Protein AF-A0A5Z2YSP0-F1 (afdb_monomer_lite)

Foldseek 3Di:
DVVVVVVVVVVVVVVVVVVVVVVVVVVVVVVVVVVVVVVVVVVVVVVVQVVVVVVCVVVVHDDDPPDDCPVVVVVVVVVVVVVVVVVVVVVVVVVVVVVVVVVVVVVVVVVVVQVVVQVVLVVVVHGDDDPVCNVVVVVVVVVVVVVVVVVVVVVVVVVVVCVVCVVVVVPDPPDPDDDDPPPPPPVCPVVVVVVVVVVVVVVVVVVVVVVVVVVVVVVVVVVVVVVCVVDPAPDPVSVVVPPDDPVVVVVVVVVVVVVVVVVVVVVVVVVVVVVVVVD

Sequence (279 aa):
TRRDALEKEVKTLAEEGAALRGQLDALTQQLQRDESEAQSLLQEEQALTEEWQTLCATLGVQLQPQEDLAGWLTAAEEHEQQLDQLSQRHALQTQIAAHTEQVARFTAQIAQRQASLTADLAQYTLSLPAPEDEASWLNERADEAKIWQQRQTEFADLQMQIDRLAPLLETLPQTDTADSDDDVPLDNWRQAHDECVSLQSQLQTLQEQTTQEQQRAAEAIAHFDAALKNSPFDSQATFLAALLDEETVTRLEKQQQTLESQLQQAKALSAQSAQALAD

pLDDT: mean 88.61, std 11.58, range [42.66, 98.75]

Structure (mmCIF, N/CA/C/O backbone):
data_AF-A0A5Z2YSP0-F1
#
_entry.id   AF-A0A5Z2YSP0-F1
#
loop_
_atom_site.group_PDB
_atom_site.id
_atom_site.type_symbol
_atom_site.label_atom_id
_atom_site.label_alt_id
_atom_site.label_comp_id
_atom_site.label_asym_id
_atom_site.label_entity_id
_atom_site.label_seq_id
_atom_site.pdbx_PDB_ins_code
_atom_site.Cartn_x
_atom_site.Cartn_y
_atom_site.Cartn_z
_atom_site.occupancy
_atom_site.B_iso_or_equiv
_atom_site.auth_seq_id
_atom_site.auth_comp_id
_atom_site.auth_asym_id
_atom_site.auth_atom_id
_atom_site.pdbx_PDB_model_num
ATOM 1 N N . THR A 1 1 ? 41.264 6.116 -119.961 1.00 63.66 1 THR A N 1
ATOM 2 C CA . THR A 1 1 ? 42.729 5.866 -119.891 1.00 63.66 1 THR A CA 1
ATOM 3 C C . THR A 1 1 ? 43.071 5.380 -118.484 1.00 63.66 1 THR A C 1
ATOM 5 O O . THR A 1 1 ? 42.242 5.530 -117.599 1.00 63.66 1 THR A O 1
ATOM 8 N N . ARG A 1 2 ? 44.248 4.778 -118.230 1.00 76.56 2 ARG A N 1
ATOM 9 C CA . ARG A 1 2 ? 44.672 4.303 -116.881 1.00 76.56 2 ARG A CA 1
ATOM 10 C C . ARG A 1 2 ? 44.530 5.371 -115.779 1.00 76.56 2 ARG A C 1
ATOM 12 O O . ARG A 1 2 ? 44.334 5.047 -114.616 1.00 76.56 2 ARG A O 1
ATOM 19 N N . ARG A 1 3 ? 44.587 6.640 -116.179 1.00 79.88 3 ARG A N 1
ATOM 20 C CA . ARG A 1 3 ? 44.386 7.822 -115.346 1.00 79.88 3 ARG A CA 1
ATOM 21 C C . ARG A 1 3 ? 42.977 7.926 -114.746 1.00 79.88 3 ARG A C 1
ATOM 23 O O . ARG A 1 3 ? 42.870 8.191 -113.560 1.00 79.88 3 ARG A O 1
ATOM 30 N N . ASP A 1 4 ? 41.923 7.657 -115.516 1.00 81.62 4 ASP A N 1
ATOM 31 C CA . ASP A 1 4 ? 40.536 7.817 -115.041 1.00 81.62 4 ASP A CA 1
ATOM 32 C C . ASP A 1 4 ? 40.166 6.784 -113.958 1.00 81.62 4 ASP A C 1
ATOM 34 O O . ASP A 1 4 ? 39.338 7.050 -113.092 1.00 81.62 4 ASP A O 1
ATOM 38 N N . ALA A 1 5 ? 40.779 5.594 -114.002 1.00 81.75 5 ALA A N 1
ATOM 39 C CA . ALA A 1 5 ? 40.612 4.558 -112.980 1.00 81.75 5 ALA A CA 1
ATOM 40 C C . ALA A 1 5 ? 41.319 4.945 -111.671 1.00 81.75 5 ALA A C 1
ATOM 42 O O . ALA A 1 5 ? 40.708 4.890 -110.609 1.00 81.75 5 ALA A O 1
ATOM 43 N N . LEU A 1 6 ? 42.558 5.442 -111.767 1.00 84.38 6 LEU A N 1
ATOM 44 C CA . LEU A 1 6 ? 43.304 5.965 -110.619 1.00 84.38 6 LEU A CA 1
ATOM 45 C C . LEU A 1 6 ? 42.607 7.179 -109.987 1.00 84.38 6 LEU A C 1
ATOM 47 O O . LEU A 1 6 ? 42.562 7.292 -108.771 1.00 84.38 6 LEU A O 1
ATOM 51 N N . GLU A 1 7 ? 42.015 8.074 -110.784 1.00 84.88 7 GLU A N 1
ATOM 52 C CA . GLU A 1 7 ? 41.246 9.210 -110.256 1.00 84.88 7 GLU A CA 1
ATOM 53 C C . GLU A 1 7 ? 39.994 8.767 -109.478 1.00 84.88 7 GLU A C 1
ATOM 55 O O . GLU A 1 7 ? 39.609 9.435 -108.519 1.00 84.88 7 GLU A O 1
ATOM 60 N N . LYS A 1 8 ? 39.363 7.643 -109.848 1.00 84.06 8 LYS A N 1
ATOM 61 C CA . LYS A 1 8 ? 38.258 7.060 -109.070 1.00 84.06 8 LYS A CA 1
ATOM 62 C C . LYS A 1 8 ? 38.748 6.435 -107.768 1.00 84.06 8 LYS A C 1
ATOM 64 O O . LYS A 1 8 ? 38.153 6.711 -106.738 1.00 84.06 8 LYS A O 1
ATOM 69 N N . GLU A 1 9 ? 39.838 5.673 -107.804 1.00 86.75 9 GLU A N 1
ATOM 70 C CA . GLU A 1 9 ? 40.448 5.075 -106.605 1.00 86.75 9 GLU A CA 1
ATOM 71 C C . GLU A 1 9 ? 40.920 6.142 -105.605 1.00 86.75 9 GLU A C 1
ATOM 73 O O . GLU A 1 9 ? 40.720 6.009 -104.402 1.00 86.75 9 GLU A O 1
ATOM 78 N N . VAL A 1 10 ? 41.489 7.251 -106.087 1.00 91.12 10 VAL A N 1
ATOM 79 C CA . VAL A 1 10 ? 41.868 8.387 -105.230 1.00 91.12 10 VAL A CA 1
ATOM 80 C C . VAL A 1 10 ? 40.640 9.017 -104.570 1.00 91.12 10 VAL A C 1
ATOM 82 O O . VAL A 1 10 ? 40.705 9.393 -103.402 1.00 91.12 10 VAL A O 1
ATOM 85 N N . LYS A 1 11 ? 39.514 9.122 -105.287 1.00 88.94 11 LYS A N 1
ATOM 86 C CA . LYS A 1 11 ? 38.261 9.644 -104.721 1.00 88.94 11 LYS A CA 1
ATOM 87 C C . LYS A 1 11 ? 37.658 8.696 -103.686 1.00 88.94 11 LYS A C 1
ATOM 89 O O . LYS A 1 11 ? 37.302 9.165 -102.613 1.00 88.94 11 LYS A O 1
ATOM 94 N N . THR A 1 12 ? 37.607 7.391 -103.956 1.00 89.81 12 THR A N 1
ATOM 95 C CA . THR A 1 12 ? 37.089 6.407 -102.989 1.00 89.81 12 THR A CA 1
ATOM 96 C C . THR A 1 12 ? 37.962 6.341 -101.739 1.00 89.81 12 THR A C 1
ATOM 98 O O . THR A 1 12 ? 37.436 6.367 -100.635 1.00 89.81 12 THR A O 1
ATOM 101 N N . LEU A 1 13 ? 39.293 6.371 -101.883 1.00 90.62 13 LEU A N 1
ATOM 102 C CA . LEU A 1 13 ? 40.213 6.437 -100.741 1.00 90.62 13 LEU A CA 1
ATOM 103 C C . LEU A 1 13 ? 40.065 7.739 -99.942 1.00 90.62 13 LEU A C 1
ATOM 105 O O . LEU A 1 13 ? 40.213 7.733 -98.722 1.00 90.62 13 LEU A O 1
ATOM 109 N N . ALA A 1 14 ? 39.774 8.861 -100.604 1.00 92.25 14 ALA A N 1
ATOM 110 C CA . ALA A 1 14 ? 39.502 10.121 -99.918 1.00 92.25 14 ALA A CA 1
ATOM 111 C C . ALA A 1 14 ? 38.183 10.073 -99.127 1.00 92.25 14 ALA A C 1
ATOM 113 O O . ALA A 1 14 ? 38.131 10.577 -98.006 1.00 92.25 14 ALA A O 1
ATOM 114 N N . GLU A 1 15 ? 37.140 9.449 -99.679 1.00 91.38 15 GLU A N 1
ATOM 115 C CA . GLU A 1 15 ? 35.849 9.238 -99.010 1.00 91.38 15 GLU A CA 1
ATOM 116 C C . GLU A 1 15 ? 35.975 8.275 -97.820 1.00 91.38 15 GLU A C 1
ATOM 118 O O . GLU A 1 15 ? 35.507 8.588 -96.726 1.00 91.38 15 GLU A O 1
ATOM 123 N N . GLU A 1 16 ? 36.677 7.152 -97.987 1.00 92.25 16 GLU A N 1
ATOM 124 C CA . GLU A 1 16 ? 36.985 6.200 -96.911 1.00 92.25 16 GLU A CA 1
ATOM 125 C C . GLU A 1 16 ? 37.850 6.844 -95.820 1.00 92.25 16 GLU A C 1
ATOM 127 O O . GLU A 1 16 ? 37.575 6.684 -94.631 1.00 92.25 16 GLU A O 1
ATOM 132 N N . GLY A 1 17 ? 38.855 7.639 -96.202 1.00 92.56 17 GLY A N 1
ATOM 133 C CA . GLY A 1 17 ? 39.685 8.396 -95.267 1.00 92.56 17 GLY A CA 1
ATOM 134 C C . GLY A 1 17 ? 38.891 9.444 -94.480 1.00 92.56 17 GLY A C 1
ATOM 135 O O . GLY A 1 17 ? 39.102 9.598 -93.277 1.00 92.56 17 GLY A O 1
ATOM 136 N N . ALA A 1 18 ? 37.946 10.134 -95.125 1.00 93.25 18 ALA A N 1
ATOM 137 C CA . ALA A 1 18 ? 37.041 11.068 -94.457 1.00 93.25 18 ALA A CA 1
ATOM 138 C C . ALA A 1 18 ? 36.067 10.348 -93.507 1.00 93.25 18 ALA A C 1
ATOM 140 O O . ALA A 1 18 ? 35.845 10.823 -92.394 1.00 93.25 18 ALA A O 1
ATOM 141 N N . ALA A 1 19 ? 35.535 9.188 -93.905 1.00 93.94 19 ALA A N 1
ATOM 142 C CA . ALA A 1 19 ? 34.662 8.367 -93.068 1.00 93.94 19 ALA A CA 1
ATOM 143 C C . ALA A 1 19 ? 35.396 7.812 -91.835 1.00 93.94 19 ALA A C 1
ATOM 145 O O . ALA A 1 19 ? 34.890 7.932 -90.720 1.00 93.94 19 ALA A O 1
ATOM 146 N N . LEU A 1 20 ? 36.610 7.275 -92.010 1.00 94.75 20 LEU A N 1
ATOM 147 C CA . LEU A 1 20 ? 37.456 6.803 -90.908 1.00 94.75 20 LEU A CA 1
ATOM 148 C C . LEU A 1 20 ? 37.836 7.941 -89.959 1.00 94.75 20 LEU A C 1
ATOM 150 O O . LEU A 1 20 ? 37.815 7.758 -88.745 1.00 94.75 20 LEU A O 1
ATOM 154 N N . ARG A 1 21 ? 38.134 9.132 -90.490 1.00 95.56 21 ARG A N 1
ATOM 155 C CA . ARG A 1 21 ? 38.394 10.314 -89.664 1.00 95.56 21 ARG A CA 1
ATOM 156 C C . ARG A 1 21 ? 37.164 10.720 -88.853 1.00 95.56 21 ARG A C 1
ATOM 158 O O . ARG A 1 21 ? 37.296 10.941 -87.659 1.00 95.56 21 ARG A O 1
ATOM 165 N N . GLY A 1 22 ? 35.978 10.727 -89.463 1.00 95.25 22 GLY A N 1
ATOM 166 C CA . GLY A 1 22 ? 34.724 10.989 -88.752 1.00 95.25 22 GLY A CA 1
ATOM 167 C C . GLY A 1 22 ? 34.425 9.959 -87.655 1.00 95.25 22 GLY A C 1
ATOM 168 O O . GLY A 1 22 ? 33.960 10.330 -86.581 1.00 95.25 22 GLY A O 1
ATOM 169 N N . GLN A 1 23 ? 34.740 8.679 -87.884 1.00 96.00 23 GLN A N 1
ATOM 170 C CA . GLN A 1 23 ? 34.628 7.632 -86.861 1.00 96.00 23 GLN A CA 1
ATOM 171 C C . GLN A 1 23 ? 35.634 7.824 -85.719 1.00 96.00 23 GLN A C 1
ATOM 173 O O . GLN A 1 23 ? 35.260 7.687 -84.558 1.00 96.00 23 GLN A O 1
ATOM 178 N N . LEU A 1 24 ? 36.889 8.169 -86.030 1.00 96.12 24 LEU A N 1
ATOM 179 C CA . LEU A 1 24 ? 37.904 8.487 -85.021 1.00 96.12 24 LEU A CA 1
ATOM 180 C C . LEU A 1 24 ? 37.516 9.717 -84.197 1.00 96.12 24 LEU A C 1
ATOM 182 O O . LEU A 1 24 ? 37.658 9.691 -82.978 1.00 96.12 24 LEU A O 1
ATOM 186 N N . ASP A 1 25 ? 36.986 10.762 -84.831 1.00 96.75 25 ASP A N 1
ATOM 187 C CA . ASP A 1 25 ? 36.517 11.965 -84.142 1.00 96.75 25 ASP A CA 1
ATOM 188 C C . ASP A 1 25 ? 35.321 11.643 -83.223 1.00 96.75 25 ASP A C 1
ATOM 190 O O . ASP A 1 25 ? 35.298 12.078 -82.071 1.00 96.75 25 ASP A O 1
ATOM 194 N N . ALA A 1 26 ? 34.368 10.817 -83.677 1.00 96.44 26 ALA A N 1
ATOM 195 C CA . ALA A 1 26 ? 33.231 10.374 -82.864 1.00 96.44 26 ALA A CA 1
ATOM 196 C C . ALA A 1 26 ? 33.662 9.506 -81.667 1.00 96.44 26 ALA A C 1
ATOM 198 O O . ALA A 1 26 ? 33.207 9.738 -80.548 1.00 96.44 26 ALA A O 1
ATOM 199 N N . LEU A 1 27 ? 34.575 8.549 -81.878 1.00 96.44 27 LEU A N 1
ATOM 200 C CA . LEU A 1 27 ? 35.135 7.724 -80.802 1.00 96.44 27 LEU A CA 1
ATOM 201 C C . LEU A 1 27 ? 35.935 8.562 -79.802 1.00 96.44 27 LEU A C 1
ATOM 203 O O . LEU A 1 27 ? 35.870 8.310 -78.604 1.00 96.44 27 LEU A O 1
ATOM 207 N N . THR A 1 28 ? 36.659 9.578 -80.274 1.00 96.12 28 THR A N 1
ATOM 208 C CA . THR A 1 28 ? 37.424 10.485 -79.408 1.00 96.12 28 THR A CA 1
ATOM 209 C C . THR A 1 28 ? 36.490 11.330 -78.543 1.00 96.12 28 THR A C 1
ATOM 211 O O . THR A 1 28 ? 36.736 11.479 -77.350 1.00 96.12 28 THR A O 1
ATOM 214 N N . GLN A 1 29 ? 35.393 11.844 -79.109 1.00 96.75 29 GLN A N 1
ATOM 215 C CA . GLN A 1 29 ? 34.368 12.559 -78.339 1.00 96.75 29 GLN A CA 1
ATOM 216 C C . GLN A 1 29 ? 33.675 11.652 -77.322 1.00 96.75 29 GLN A C 1
ATOM 218 O O . GLN A 1 29 ? 33.430 12.082 -76.198 1.00 96.75 29 GLN A O 1
ATOM 223 N N . GLN A 1 30 ? 33.375 10.406 -77.700 1.00 96.75 30 GLN A N 1
ATOM 224 C CA . GLN A 1 30 ? 32.799 9.434 -76.777 1.00 96.75 30 GLN A CA 1
ATOM 225 C C . GLN A 1 30 ? 33.761 9.140 -75.623 1.00 96.75 30 GLN A C 1
ATOM 227 O O . GLN A 1 30 ? 33.358 9.221 -74.472 1.00 96.75 30 GLN A O 1
ATOM 232 N N . LEU A 1 31 ? 35.040 8.896 -75.914 1.00 96.94 31 LEU A N 1
ATOM 233 C CA . LEU A 1 31 ? 36.047 8.626 -74.890 1.00 96.94 31 LEU A CA 1
ATOM 234 C C . LEU A 1 31 ? 36.211 9.813 -73.930 1.00 96.94 31 LEU A C 1
ATOM 236 O O . LEU A 1 31 ? 36.231 9.617 -72.722 1.00 96.94 31 LEU A O 1
ATOM 240 N N . GLN A 1 32 ? 36.247 11.046 -74.445 1.00 96.75 32 GLN A N 1
ATOM 241 C CA . GLN A 1 32 ? 36.293 12.252 -73.607 1.00 96.75 32 GLN A CA 1
ATOM 242 C C . GLN A 1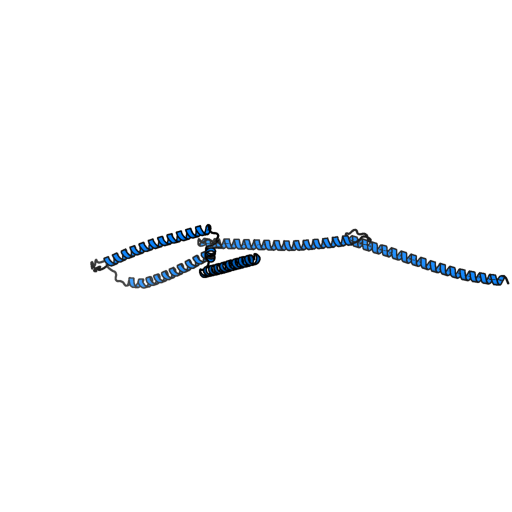 32 ? 35.055 12.397 -72.717 1.00 96.75 32 GLN A C 1
ATOM 244 O O . GLN A 1 32 ? 35.158 12.826 -71.568 1.00 96.75 32 GLN A O 1
ATOM 249 N N . ARG A 1 33 ? 33.876 12.050 -73.243 1.00 97.38 33 ARG A N 1
ATOM 250 C CA . ARG A 1 33 ? 32.634 12.067 -72.474 1.00 97.38 33 ARG A CA 1
ATOM 251 C C . ARG A 1 33 ? 32.662 11.015 -71.369 1.00 97.38 33 ARG A C 1
ATOM 253 O O . ARG A 1 33 ? 32.424 11.373 -70.219 1.00 97.38 33 ARG A O 1
ATOM 260 N N . ASP A 1 34 ? 33.010 9.778 -71.698 1.00 97.31 34 ASP A N 1
ATOM 261 C CA . ASP A 1 34 ? 33.094 8.673 -70.742 1.00 97.31 34 ASP A CA 1
ATOM 262 C C . ASP A 1 34 ? 34.133 8.977 -69.642 1.00 97.31 34 ASP A C 1
ATOM 264 O O . ASP A 1 34 ? 33.879 8.730 -68.465 1.00 97.31 34 ASP A O 1
ATOM 268 N N . GLU A 1 35 ? 35.269 9.601 -69.987 1.00 97.19 35 GLU A N 1
ATOM 269 C CA . GLU A 1 35 ? 36.257 10.087 -69.011 1.00 97.19 35 GLU A CA 1
ATOM 270 C C . GLU A 1 35 ? 35.679 11.163 -68.082 1.00 97.19 35 GLU A C 1
ATOM 272 O O . GLU A 1 35 ? 35.908 11.118 -66.872 1.00 97.19 35 GLU A O 1
ATOM 277 N N . SER A 1 36 ? 34.917 12.121 -68.621 1.00 96.75 36 SER A N 1
ATOM 278 C CA . SER A 1 36 ? 34.279 13.162 -67.806 1.00 96.75 36 SER A CA 1
ATOM 279 C C . SER A 1 36 ? 33.190 12.600 -66.884 1.00 96.75 36 SER A C 1
ATOM 281 O O . SER A 1 36 ? 33.102 13.002 -65.724 1.00 96.75 36 SER A O 1
ATOM 283 N N . GLU A 1 37 ? 32.407 11.630 -67.361 1.00 97.56 37 GLU A N 1
ATOM 284 C CA . GLU A 1 37 ? 31.379 10.948 -66.571 1.00 97.56 37 GLU A CA 1
ATOM 285 C C . GLU A 1 37 ? 32.028 10.103 -65.462 1.00 97.56 37 GLU A C 1
ATOM 287 O O . GLU A 1 37 ? 31.617 10.194 -64.307 1.00 97.56 37 GLU A O 1
ATOM 292 N N . ALA A 1 38 ? 33.109 9.373 -65.760 1.00 96.25 38 ALA A N 1
ATOM 293 C CA . ALA A 1 38 ? 33.870 8.621 -64.760 1.00 96.25 38 ALA A CA 1
ATOM 294 C C . ALA A 1 38 ? 34.474 9.526 -63.672 1.00 96.25 38 ALA A C 1
ATOM 296 O O . ALA A 1 38 ? 34.459 9.171 -62.493 1.00 96.25 38 ALA A O 1
ATOM 297 N N . GLN A 1 39 ? 34.979 10.708 -64.044 1.00 96.62 39 GLN A N 1
ATOM 298 C CA . GLN A 1 39 ? 35.473 11.692 -63.075 1.00 96.62 39 GLN A CA 1
ATOM 299 C C . GLN A 1 39 ? 34.351 12.259 -62.200 1.00 96.62 39 GLN A C 1
ATOM 301 O O . GLN A 1 39 ? 34.552 12.402 -60.996 1.00 96.62 39 GLN A O 1
ATOM 306 N N . SER A 1 40 ? 33.181 12.549 -62.781 1.00 97.12 40 SER A N 1
ATOM 307 C CA . SER A 1 40 ? 32.004 12.999 -62.025 1.00 97.12 40 SER A CA 1
ATOM 308 C C . SER A 1 40 ? 31.571 11.945 -61.006 1.00 97.12 40 SER A C 1
ATOM 310 O O . SER A 1 40 ? 31.421 12.257 -59.829 1.00 97.12 40 SER A O 1
ATOM 312 N N . LEU A 1 41 ? 31.460 10.683 -61.432 1.00 97.44 41 LEU A N 1
ATOM 313 C CA . LEU A 1 41 ? 31.077 9.573 -60.558 1.00 97.44 41 LEU A CA 1
ATOM 314 C C . LEU A 1 41 ? 32.069 9.372 -59.407 1.00 97.44 41 LEU A C 1
ATOM 316 O O . LEU A 1 41 ? 31.654 9.127 -58.279 1.00 97.44 41 LEU A O 1
ATOM 320 N N . LEU A 1 42 ? 33.371 9.522 -59.665 1.00 96.75 42 LEU A N 1
ATOM 321 C CA . LEU A 1 42 ? 34.395 9.414 -58.625 1.00 96.75 42 LEU A CA 1
ATOM 322 C C . LEU A 1 42 ? 34.291 10.551 -57.596 1.00 96.75 42 LEU A C 1
ATOM 324 O O . LEU A 1 42 ? 34.475 10.316 -56.403 1.00 96.75 42 LEU A O 1
ATOM 328 N N . GLN A 1 43 ? 33.980 11.775 -58.032 1.00 96.38 43 GLN A N 1
ATOM 329 C CA . GLN A 1 43 ? 33.748 12.899 -57.116 1.00 96.38 43 GLN A CA 1
ATOM 330 C C . GLN A 1 43 ? 32.487 12.692 -56.271 1.00 96.38 43 GLN A C 1
ATOM 332 O O . GLN A 1 43 ? 32.507 12.955 -55.070 1.00 96.38 43 GLN A O 1
ATOM 337 N N . GLU A 1 44 ? 31.410 12.190 -56.875 1.00 96.31 44 GLU A N 1
ATOM 338 C CA . GLU A 1 44 ? 30.174 11.851 -56.165 1.00 96.31 44 GLU A CA 1
ATOM 339 C C . GLU A 1 44 ? 30.401 10.735 -55.134 1.00 96.31 44 GLU A C 1
ATOM 341 O O . GLU A 1 44 ? 29.954 10.854 -53.994 1.00 96.31 44 GLU A O 1
ATOM 346 N N . GLU A 1 45 ? 31.154 9.687 -55.482 1.00 94.50 45 GLU A N 1
ATOM 347 C CA . GLU A 1 45 ? 31.518 8.608 -54.554 1.00 94.50 45 GLU A CA 1
ATOM 348 C C . GLU A 1 45 ? 32.315 9.137 -53.351 1.00 94.50 45 GLU A C 1
ATOM 350 O O . GLU A 1 45 ? 32.038 8.770 -52.205 1.00 94.50 45 GLU A O 1
ATOM 355 N N . GLN A 1 46 ? 33.283 10.027 -53.592 1.00 94.12 46 GLN A N 1
ATOM 356 C CA . GLN A 1 46 ? 34.063 10.659 -52.526 1.00 94.12 46 GLN A CA 1
ATOM 357 C C . GLN A 1 46 ? 33.177 11.500 -51.605 1.00 94.12 46 GLN A C 1
ATOM 359 O O . GLN A 1 46 ? 33.247 11.332 -50.388 1.00 94.12 46 GLN A O 1
ATOM 364 N N . ALA A 1 47 ? 32.301 12.335 -52.170 1.00 95.44 47 ALA A N 1
ATOM 365 C CA . ALA A 1 47 ? 31.377 13.158 -51.395 1.00 95.44 47 ALA A CA 1
ATOM 366 C C . ALA A 1 47 ? 30.447 12.302 -50.517 1.00 95.44 47 ALA A C 1
ATOM 368 O O . ALA A 1 47 ? 30.335 12.541 -49.316 1.00 95.44 47 ALA A O 1
ATOM 369 N N . LEU A 1 48 ? 29.850 11.247 -51.081 1.00 95.12 48 LEU A N 1
ATOM 370 C CA . LEU A 1 48 ? 28.991 10.323 -50.332 1.00 95.12 48 LEU A CA 1
ATOM 371 C C . LEU A 1 48 ? 29.758 9.579 -49.229 1.00 95.12 48 LEU A C 1
ATOM 373 O O . LEU A 1 48 ? 29.221 9.338 -48.146 1.00 95.12 48 LEU A O 1
ATOM 377 N N . THR A 1 49 ? 31.024 9.235 -49.472 1.00 91.69 49 THR A N 1
ATOM 378 C CA . THR A 1 49 ? 31.879 8.590 -48.467 1.00 91.69 49 THR A CA 1
ATOM 379 C C . THR A 1 49 ? 32.193 9.538 -47.307 1.00 91.69 49 THR A C 1
ATOM 381 O O . THR A 1 49 ? 32.155 9.121 -46.148 1.00 91.69 49 THR A O 1
ATOM 384 N N . GLU A 1 50 ? 32.472 10.812 -47.589 1.00 93.00 50 GLU A N 1
ATOM 385 C CA . GLU A 1 50 ? 32.692 11.841 -46.565 1.00 93.00 50 GLU A CA 1
ATOM 386 C C . GLU A 1 50 ? 31.421 12.108 -45.741 1.00 93.00 50 GLU A C 1
ATOM 388 O O . GLU A 1 50 ? 31.483 12.194 -44.508 1.00 93.00 50 GLU A O 1
ATOM 393 N N . GLU A 1 51 ? 30.257 12.174 -46.392 1.00 94.56 51 GLU A N 1
ATOM 394 C CA . GLU A 1 51 ? 28.960 12.303 -45.718 1.00 94.56 51 GLU A CA 1
ATOM 395 C C . GLU A 1 51 ? 28.685 11.109 -44.792 1.00 94.56 51 GLU A C 1
ATOM 397 O O . GLU A 1 51 ? 28.324 11.298 -43.626 1.00 94.56 51 GLU A O 1
ATOM 402 N N . TRP A 1 52 ? 28.934 9.883 -45.264 1.00 92.44 52 TRP A N 1
ATOM 403 C CA . TRP A 1 52 ? 28.798 8.669 -44.458 1.00 92.44 52 TRP A CA 1
ATOM 404 C C . TRP A 1 52 ? 29.727 8.668 -43.239 1.00 92.44 52 TRP A C 1
ATOM 406 O O . TRP A 1 52 ? 29.288 8.382 -42.122 1.00 92.44 52 TRP A O 1
ATOM 416 N N . GLN A 1 53 ? 31.003 9.022 -43.422 1.00 90.94 53 GLN A N 1
ATOM 417 C CA . GLN A 1 53 ? 31.966 9.109 -42.319 1.00 90.94 53 GLN A CA 1
ATOM 418 C C . GLN A 1 53 ? 31.553 10.160 -41.290 1.00 90.94 53 GLN A C 1
ATOM 420 O O . GLN A 1 53 ? 31.663 9.924 -40.085 1.00 90.94 53 GLN A O 1
ATOM 425 N N . THR A 1 54 ? 31.034 11.297 -41.753 1.00 94.50 54 THR A N 1
ATOM 426 C CA . THR A 1 54 ? 30.517 12.350 -40.876 1.00 94.50 54 THR A CA 1
ATOM 427 C C . THR A 1 54 ? 29.331 11.841 -40.058 1.00 94.50 54 THR A C 1
ATOM 429 O O . THR A 1 54 ? 29.285 12.063 -38.850 1.00 94.50 54 THR A O 1
ATOM 432 N N . LEU A 1 55 ? 28.404 11.107 -40.678 1.00 92.62 55 LEU A N 1
ATOM 433 C CA . LEU A 1 55 ? 27.244 10.524 -40.001 1.00 92.62 55 LEU A CA 1
ATOM 434 C C . LEU A 1 55 ? 27.633 9.426 -38.995 1.00 92.62 55 LEU A C 1
ATOM 436 O O . LEU A 1 55 ? 27.099 9.369 -37.889 1.00 92.62 55 LEU A O 1
ATOM 440 N N . CYS A 1 56 ? 28.619 8.594 -39.323 1.00 90.81 56 CYS A N 1
ATOM 441 C CA . CYS A 1 56 ? 29.182 7.628 -38.380 1.00 90.81 56 CYS A CA 1
ATOM 442 C C . CYS A 1 56 ? 29.825 8.329 -37.175 1.00 90.81 56 CYS A C 1
ATOM 444 O O . CYS A 1 56 ? 29.603 7.934 -36.030 1.00 90.81 56 CYS A O 1
ATOM 446 N N . ALA A 1 57 ? 30.570 9.413 -37.413 1.00 92.19 57 ALA A N 1
ATOM 447 C CA . ALA A 1 57 ? 31.209 10.190 -36.358 1.00 92.19 57 ALA A CA 1
ATOM 448 C C . ALA A 1 57 ? 30.195 10.883 -35.434 1.00 92.19 57 ALA A C 1
ATOM 450 O O . ALA A 1 57 ? 30.406 10.903 -34.221 1.00 92.19 57 ALA A O 1
ATOM 451 N N . THR A 1 58 ? 29.090 11.418 -35.966 1.00 93.56 58 THR A N 1
ATOM 452 C CA . THR A 1 58 ? 28.037 12.039 -35.140 1.00 93.56 58 THR A CA 1
ATOM 453 C C . THR A 1 58 ? 27.298 11.018 -34.284 1.00 93.56 58 THR A C 1
ATOM 455 O O . THR A 1 58 ? 26.972 11.315 -33.136 1.00 93.56 58 THR A O 1
ATOM 458 N N . LEU A 1 59 ? 27.078 9.811 -34.807 1.00 87.69 59 LEU A N 1
ATOM 459 C CA . LEU A 1 59 ? 26.487 8.700 -34.060 1.00 87.69 59 LEU A CA 1
ATOM 460 C C . LEU A 1 59 ? 27.496 8.002 -33.129 1.00 87.69 59 LEU A C 1
ATOM 462 O O . LEU A 1 59 ? 27.095 7.205 -32.284 1.00 87.69 59 LEU A O 1
ATOM 466 N N . GLY A 1 60 ? 28.795 8.298 -33.255 1.00 88.12 60 GLY A N 1
ATOM 467 C CA . GLY A 1 60 ? 29.861 7.659 -32.480 1.00 88.12 60 GLY A CA 1
ATOM 468 C C . GLY A 1 60 ? 30.091 6.190 -32.847 1.00 88.12 60 GLY A C 1
ATOM 469 O O . GLY A 1 60 ? 30.573 5.419 -32.018 1.00 88.12 60 GLY A O 1
ATOM 470 N N . VAL A 1 61 ? 29.734 5.792 -34.069 1.00 86.19 61 VAL A N 1
ATOM 471 C CA . VAL A 1 61 ? 29.796 4.408 -34.551 1.00 86.19 61 VAL A CA 1
ATOM 472 C C . VAL A 1 61 ? 30.917 4.265 -35.579 1.00 86.19 61 VAL A C 1
ATOM 474 O O . VAL A 1 61 ? 31.236 5.204 -36.303 1.00 86.19 61 VAL A O 1
ATOM 477 N N . GLN A 1 62 ? 31.531 3.086 -35.653 1.00 84.19 62 GLN A N 1
ATOM 478 C CA . GLN A 1 62 ? 32.480 2.734 -36.708 1.00 84.19 62 GLN A CA 1
ATOM 479 C C . GLN A 1 62 ? 31.844 1.665 -37.598 1.00 84.19 62 GLN A C 1
ATOM 481 O O . GLN A 1 62 ? 31.865 0.492 -37.241 1.00 84.19 62 GLN A O 1
ATOM 486 N N . LEU A 1 63 ? 31.245 2.093 -38.713 1.00 85.00 63 LEU A N 1
ATOM 487 C CA . LEU A 1 63 ? 30.618 1.226 -39.715 1.00 85.00 63 LEU A CA 1
ATOM 488 C C . LEU A 1 63 ? 31.205 1.520 -41.095 1.00 85.00 63 LEU A C 1
ATOM 490 O O . LEU A 1 63 ? 31.321 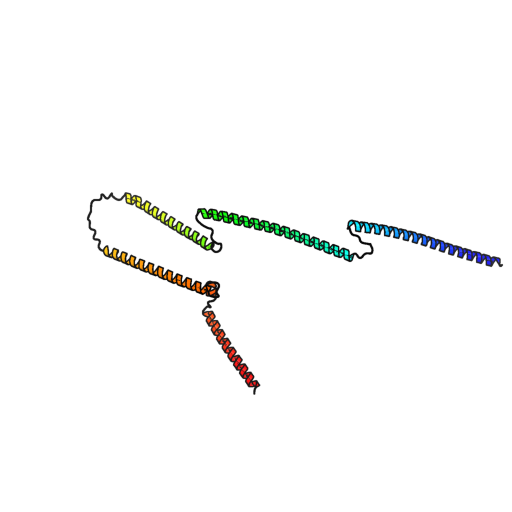2.683 -41.501 1.00 85.00 63 LEU A O 1
ATOM 494 N N . GLN A 1 64 ? 31.553 0.471 -41.831 1.00 84.00 64 GLN A N 1
ATOM 495 C CA . GLN A 1 64 ? 31.929 0.608 -43.237 1.00 84.00 64 GLN A CA 1
ATOM 496 C C . GLN A 1 64 ? 30.678 0.708 -44.127 1.00 84.00 64 GLN A C 1
ATOM 498 O O . GLN A 1 64 ? 29.657 0.103 -43.806 1.00 84.00 64 GLN A O 1
ATOM 503 N N . PRO A 1 65 ? 30.738 1.408 -45.277 1.00 81.25 65 PRO A N 1
ATOM 504 C CA . PRO A 1 65 ? 29.589 1.552 -46.178 1.00 81.25 65 PRO A CA 1
ATOM 505 C C . PRO A 1 65 ? 29.012 0.225 -46.703 1.00 81.25 65 PRO A C 1
ATOM 507 O O . PRO A 1 65 ? 27.849 0.169 -47.087 1.00 81.25 65 PRO A O 1
ATOM 510 N N . GLN A 1 66 ? 29.827 -0.834 -46.762 1.00 81.31 66 GLN A N 1
ATOM 511 C CA . GLN A 1 66 ? 29.436 -2.158 -47.257 1.00 81.31 66 GLN A CA 1
ATOM 512 C C . GLN A 1 66 ? 29.031 -3.138 -46.142 1.00 81.31 66 GLN A C 1
ATOM 514 O O . GLN A 1 66 ? 28.654 -4.271 -46.446 1.00 81.31 66 GLN A O 1
ATOM 519 N N . GLU A 1 67 ? 29.148 -2.748 -44.870 1.00 85.25 67 GLU A N 1
ATOM 520 C CA . GLU A 1 67 ? 28.785 -3.605 -43.738 1.00 85.25 67 GLU A CA 1
ATOM 521 C C . GLU A 1 67 ? 27.262 -3.701 -43.565 1.00 85.25 67 GLU A C 1
ATOM 523 O O . GLU A 1 67 ? 26.518 -2.759 -43.834 1.00 85.25 67 GLU A O 1
ATOM 528 N N . ASP A 1 68 ? 26.792 -4.863 -43.105 1.00 86.88 68 ASP A N 1
ATOM 529 C CA . ASP A 1 68 ? 25.378 -5.074 -42.794 1.00 86.88 68 ASP A CA 1
ATOM 530 C C . ASP A 1 68 ? 24.981 -4.311 -41.520 1.00 86.88 68 ASP A C 1
ATOM 532 O O . ASP A 1 68 ? 25.574 -4.480 -40.452 1.00 86.88 68 ASP A O 1
ATOM 536 N N . LEU A 1 69 ? 23.937 -3.490 -41.633 1.00 88.12 69 LEU A N 1
ATOM 537 C CA . LEU A 1 69 ? 23.422 -2.644 -40.558 1.00 88.12 69 LEU A CA 1
ATOM 538 C C . LEU A 1 69 ? 22.484 -3.391 -39.602 1.00 88.12 69 LEU A C 1
ATOM 540 O O . LEU A 1 69 ? 22.183 -2.865 -38.530 1.00 88.12 69 LEU A O 1
ATOM 544 N N . ALA A 1 70 ? 22.018 -4.596 -39.952 1.00 91.88 70 ALA A N 1
ATOM 545 C CA . ALA A 1 70 ? 21.009 -5.315 -39.173 1.00 91.88 70 ALA A CA 1
ATOM 546 C C . ALA A 1 70 ? 21.431 -5.541 -37.710 1.00 91.88 70 ALA A C 1
ATOM 548 O O . ALA A 1 70 ? 20.633 -5.345 -36.790 1.00 91.88 70 ALA A O 1
ATOM 549 N N . GLY A 1 71 ? 22.700 -5.896 -37.479 1.00 89.88 71 GLY A N 1
ATOM 550 C CA . GLY A 1 71 ? 23.231 -6.105 -36.129 1.00 89.88 71 GLY A CA 1
ATOM 551 C C . GLY A 1 71 ? 23.284 -4.820 -35.299 1.00 89.88 71 GLY A C 1
ATOM 552 O O . GLY A 1 71 ? 22.929 -4.832 -34.122 1.00 89.88 71 GLY A O 1
ATOM 553 N N . TRP A 1 72 ? 23.674 -3.702 -35.918 1.00 89.38 72 TRP A N 1
ATOM 554 C CA . TRP A 1 72 ? 23.722 -2.403 -35.245 1.00 89.38 72 TRP A CA 1
ATOM 555 C C . TRP A 1 72 ? 22.321 -1.879 -34.913 1.00 89.38 72 TRP A C 1
ATOM 557 O O . TRP A 1 72 ? 22.095 -1.429 -33.793 1.00 89.38 72 TRP A O 1
ATOM 567 N N . LEU A 1 73 ? 21.372 -2.001 -35.848 1.00 91.62 73 LEU A N 1
ATOM 568 C CA . LEU A 1 73 ? 19.978 -1.608 -35.630 1.00 91.62 73 LEU A CA 1
ATOM 569 C C . LEU A 1 73 ? 19.340 -2.409 -34.494 1.00 91.62 73 LEU A C 1
ATOM 571 O O . LEU A 1 73 ? 18.742 -1.821 -33.601 1.00 91.62 73 LEU A O 1
ATOM 575 N N . THR A 1 74 ? 19.548 -3.728 -34.470 1.00 95.25 74 THR A N 1
ATOM 576 C CA . THR A 1 74 ? 19.030 -4.584 -33.391 1.00 95.25 74 THR A CA 1
ATOM 577 C C . THR A 1 74 ? 19.603 -4.167 -32.033 1.00 95.25 74 THR A C 1
ATOM 579 O O . THR A 1 74 ? 18.862 -4.011 -31.068 1.00 95.25 74 THR A O 1
ATOM 582 N N . ALA A 1 75 ? 20.914 -3.909 -31.953 1.00 91.38 75 ALA A N 1
ATOM 583 C CA . ALA A 1 75 ? 21.546 -3.450 -30.716 1.00 91.38 75 ALA A CA 1
ATOM 584 C C . ALA A 1 75 ? 21.047 -2.059 -30.273 1.00 91.38 75 ALA A C 1
ATOM 586 O O . ALA A 1 75 ? 20.912 -1.803 -29.075 1.00 91.38 75 ALA A O 1
ATOM 587 N N . ALA A 1 76 ? 20.763 -1.162 -31.222 1.00 91.56 76 ALA A N 1
ATOM 588 C CA . ALA A 1 76 ? 20.192 0.151 -30.939 1.00 91.56 76 ALA A CA 1
ATOM 589 C C . ALA A 1 76 ? 18.755 0.044 -30.399 1.00 91.56 76 ALA A C 1
ATOM 591 O O . ALA A 1 76 ? 18.443 0.672 -29.387 1.00 91.56 76 ALA A O 1
ATOM 592 N N . GLU A 1 77 ? 17.915 -0.794 -31.014 1.00 96.38 77 GLU A N 1
ATOM 593 C CA . GLU A 1 77 ? 16.550 -1.074 -30.550 1.00 96.38 77 GLU A CA 1
ATOM 594 C C . GLU A 1 77 ? 16.546 -1.706 -29.149 1.00 96.38 77 GLU A C 1
ATOM 596 O O . GLU A 1 77 ? 15.779 -1.295 -28.278 1.00 96.38 77 GLU A O 1
ATOM 601 N N . GLU A 1 78 ? 17.432 -2.673 -28.890 1.00 97.31 78 GLU A N 1
ATOM 602 C CA . GLU A 1 78 ? 17.587 -3.280 -27.564 1.00 97.31 78 GLU A CA 1
ATOM 603 C C . GLU A 1 78 ? 18.012 -2.251 -26.509 1.00 97.31 78 GLU A C 1
ATOM 605 O O . GLU A 1 78 ? 17.501 -2.259 -25.387 1.00 97.31 78 GLU A O 1
ATOM 610 N N . HIS A 1 79 ? 18.928 -1.344 -26.855 1.00 95.62 79 HIS A N 1
ATOM 611 C CA . HIS A 1 79 ? 19.362 -0.282 -25.954 1.00 95.62 79 HIS A CA 1
ATOM 612 C C . HIS A 1 79 ? 18.230 0.710 -25.643 1.00 95.62 79 HIS A C 1
ATOM 614 O O . HIS A 1 79 ? 18.050 1.084 -24.483 1.00 95.62 79 HIS A O 1
ATOM 620 N N . GLU A 1 80 ? 17.430 1.103 -26.636 1.00 97.19 80 GLU A N 1
ATOM 621 C CA . GLU A 1 80 ? 16.253 1.956 -26.424 1.00 97.19 80 GLU A CA 1
ATOM 622 C C . GLU A 1 80 ? 15.232 1.276 -25.500 1.00 97.19 80 GLU A C 1
ATOM 624 O O . GLU A 1 80 ? 14.806 1.865 -24.504 1.00 97.19 80 GLU A O 1
ATOM 629 N N . GLN A 1 81 ? 14.943 -0.010 -25.727 1.00 98.19 81 GLN A N 1
ATOM 630 C CA . GLN A 1 81 ? 14.072 -0.792 -24.845 1.00 98.19 81 GLN A CA 1
ATOM 631 C C . GLN A 1 81 ? 14.604 -0.859 -23.406 1.00 98.19 81 GLN A C 1
ATOM 633 O O . GLN A 1 81 ? 13.827 -0.785 -22.450 1.00 98.19 81 GLN A O 1
ATOM 638 N N . GLN A 1 82 ? 15.921 -0.986 -23.219 1.00 98.19 82 GLN A N 1
ATOM 639 C CA . GLN A 1 82 ? 16.535 -0.958 -21.889 1.00 98.19 82 GLN A CA 1
ATOM 640 C C . GLN A 1 82 ? 16.373 0.408 -21.212 1.00 98.19 82 GLN A C 1
ATOM 642 O O . GLN A 1 82 ? 16.065 0.462 -20.017 1.00 98.19 82 GLN A O 1
ATOM 647 N N . LEU A 1 83 ? 16.546 1.511 -21.947 1.00 98.44 83 LEU A N 1
ATOM 648 C CA . LEU A 1 83 ? 16.324 2.861 -21.422 1.00 98.44 83 LEU A CA 1
ATOM 649 C C . LEU A 1 83 ? 14.864 3.074 -21.012 1.00 98.44 83 LEU A C 1
ATOM 651 O O . LEU A 1 83 ? 14.604 3.598 -19.924 1.00 98.44 83 LEU A O 1
ATOM 655 N N . ASP A 1 84 ? 13.918 2.598 -21.818 1.00 98.50 84 ASP A N 1
ATOM 656 C CA . ASP A 1 84 ? 12.495 2.658 -21.499 1.00 98.50 84 ASP A CA 1
ATOM 657 C C . ASP A 1 84 ? 12.173 1.874 -20.226 1.00 98.50 84 ASP A C 1
ATOM 659 O O . ASP A 1 84 ? 11.522 2.399 -19.319 1.00 98.50 84 ASP A O 1
ATOM 663 N N . GLN A 1 85 ? 12.691 0.652 -20.093 1.00 98.44 85 GLN A N 1
ATOM 664 C CA . GLN A 1 85 ? 12.522 -0.150 -18.879 1.00 98.44 85 GLN A CA 1
ATOM 665 C C . GLN A 1 85 ? 13.139 0.530 -17.650 1.00 98.44 85 GLN A C 1
ATOM 667 O O . GLN A 1 85 ? 12.546 0.529 -16.566 1.00 98.44 85 GLN A O 1
ATOM 672 N N . LEU A 1 86 ? 14.316 1.144 -17.796 1.00 98.69 86 LEU A N 1
ATOM 673 C CA . LEU A 1 86 ? 14.962 1.887 -16.716 1.00 98.69 86 LEU A CA 1
ATOM 674 C C . LEU A 1 86 ? 14.154 3.120 -16.306 1.00 98.69 86 LEU A C 1
ATOM 676 O O . LEU A 1 86 ? 14.031 3.376 -15.105 1.00 98.69 86 LEU A O 1
ATOM 680 N N . SER A 1 87 ? 13.579 3.848 -17.264 1.00 98.31 87 SER A N 1
ATOM 681 C CA . SER A 1 87 ? 12.731 5.010 -16.984 1.00 98.31 87 SER A CA 1
ATOM 682 C C . SER A 1 87 ? 11.451 4.606 -16.243 1.00 98.31 87 SER A C 1
ATOM 684 O O . SER A 1 87 ? 11.116 5.208 -15.220 1.00 98.31 87 SER A O 1
ATOM 686 N N . GLN A 1 88 ? 10.802 3.516 -16.665 1.00 98.56 88 GLN A N 1
ATOM 687 C CA . GLN A 1 88 ? 9.632 2.947 -15.992 1.00 98.56 88 GLN A CA 1
ATOM 688 C C . GLN A 1 88 ? 9.971 2.506 -14.568 1.00 98.56 88 GLN A C 1
ATOM 690 O O . GLN A 1 88 ? 9.260 2.842 -13.618 1.00 98.56 88 GLN A O 1
ATOM 695 N N . ARG A 1 89 ? 11.097 1.805 -14.391 1.00 98.62 89 ARG A N 1
ATOM 696 C CA . ARG A 1 89 ? 11.579 1.401 -13.066 1.00 98.62 89 ARG A CA 1
ATOM 697 C C . ARG A 1 89 ? 11.820 2.614 -12.172 1.00 98.62 89 ARG A C 1
ATOM 699 O O . ARG A 1 89 ? 11.459 2.574 -10.998 1.00 98.62 89 ARG A O 1
ATOM 706 N N . HIS A 1 90 ? 12.412 3.681 -12.705 1.00 98.69 90 HIS A N 1
ATOM 707 C CA . HIS A 1 90 ? 12.647 4.903 -11.944 1.00 98.69 90 HIS A CA 1
ATOM 708 C C . HIS A 1 90 ? 11.330 5.565 -11.515 1.00 98.69 90 HIS A C 1
ATOM 710 O O . HIS A 1 90 ? 11.171 5.883 -10.338 1.00 98.69 90 HIS A O 1
ATOM 716 N N . ALA A 1 91 ? 10.354 5.677 -12.420 1.00 98.56 91 ALA A N 1
ATOM 717 C CA . ALA A 1 91 ? 9.031 6.212 -12.101 1.00 98.56 91 ALA A CA 1
ATOM 718 C C . ALA A 1 91 ? 8.332 5.408 -10.988 1.00 98.56 91 ALA A C 1
ATOM 720 O O . ALA A 1 91 ? 7.810 5.986 -10.030 1.00 98.56 91 ALA A O 1
ATOM 721 N N . LEU A 1 92 ? 8.391 4.074 -11.061 1.00 98.69 92 LEU A N 1
ATOM 722 C CA . LEU A 1 92 ? 7.852 3.192 -10.022 1.00 98.69 92 LEU A CA 1
ATOM 723 C C . LEU A 1 92 ? 8.574 3.372 -8.680 1.00 98.69 92 LEU A C 1
ATOM 725 O O . LEU A 1 92 ? 7.928 3.411 -7.635 1.00 98.69 92 LEU A O 1
ATOM 729 N N . GLN A 1 93 ? 9.900 3.527 -8.684 1.00 98.75 93 GLN A N 1
ATOM 730 C CA . GLN A 1 93 ? 10.666 3.789 -7.461 1.00 98.75 93 GLN A CA 1
ATOM 731 C C . GLN A 1 93 ? 10.258 5.108 -6.799 1.00 98.75 93 GLN A C 1
ATOM 733 O O . GLN A 1 93 ? 10.088 5.147 -5.579 1.00 98.75 93 GLN A O 1
ATOM 738 N N . THR A 1 94 ? 10.047 6.168 -7.581 1.00 98.44 94 THR A N 1
ATOM 739 C CA . THR A 1 94 ? 9.548 7.449 -7.064 1.00 98.44 94 THR A CA 1
ATOM 740 C C . THR A 1 94 ? 8.161 7.297 -6.442 1.00 98.44 94 THR A C 1
ATOM 742 O O . THR A 1 94 ? 7.914 7.820 -5.356 1.00 98.44 94 THR A O 1
ATOM 745 N N . GLN A 1 95 ? 7.267 6.536 -7.080 1.00 98.69 95 GLN A N 1
ATOM 746 C CA . GLN A 1 95 ? 5.931 6.277 -6.545 1.00 98.69 95 GLN A CA 1
ATOM 747 C C . GLN A 1 95 ? 5.978 5.481 -5.230 1.00 98.69 95 GLN A C 1
ATOM 749 O O . GLN A 1 95 ? 5.293 5.834 -4.268 1.00 98.69 95 GLN A O 1
ATOM 754 N N . ILE A 1 96 ? 6.819 4.445 -5.155 1.00 98.56 96 ILE A N 1
ATOM 755 C CA . ILE A 1 96 ? 7.031 3.664 -3.927 1.00 98.56 96 ILE A CA 1
ATOM 756 C C . ILE A 1 96 ? 7.550 4.564 -2.802 1.00 98.56 96 ILE A C 1
ATOM 758 O O . ILE A 1 96 ? 7.048 4.486 -1.679 1.00 98.56 96 ILE A O 1
ATOM 762 N N . ALA A 1 97 ? 8.519 5.437 -3.087 1.00 98.62 97 ALA A N 1
ATOM 763 C CA . ALA A 1 97 ? 9.056 6.367 -2.098 1.00 98.62 97 ALA A CA 1
ATOM 764 C C . ALA A 1 97 ? 7.968 7.314 -1.559 1.00 98.62 97 ALA A C 1
ATOM 766 O O . ALA A 1 97 ? 7.818 7.438 -0.343 1.00 98.62 97 ALA A O 1
ATOM 767 N N . ALA A 1 98 ? 7.150 7.894 -2.444 1.00 98.69 98 ALA A N 1
ATOM 768 C CA . ALA A 1 98 ? 6.049 8.776 -2.058 1.00 98.69 98 ALA A CA 1
ATOM 769 C C . ALA A 1 98 ? 5.005 8.065 -1.177 1.00 98.69 98 ALA A C 1
ATOM 771 O O . ALA A 1 98 ? 4.590 8.596 -0.145 1.00 98.69 98 ALA A O 1
ATOM 772 N N . HIS A 1 99 ? 4.604 6.839 -1.535 1.00 98.62 99 HIS A N 1
ATOM 773 C CA . HIS A 1 99 ? 3.668 6.063 -0.717 1.00 98.62 99 HIS A CA 1
ATOM 774 C C . HIS A 1 99 ? 4.268 5.647 0.628 1.00 98.62 99 HIS A C 1
ATOM 776 O O . HIS A 1 99 ? 3.571 5.671 1.640 1.00 98.62 99 HIS A O 1
ATOM 782 N N . THR A 1 100 ? 5.558 5.317 0.668 1.00 98.62 100 THR A N 1
ATOM 783 C CA . THR A 1 100 ? 6.252 4.964 1.914 1.00 98.62 100 THR A CA 1
ATOM 784 C C . THR A 1 100 ? 6.277 6.151 2.879 1.00 98.62 100 THR A C 1
ATOM 786 O O . THR A 1 100 ? 5.972 5.992 4.062 1.00 98.62 100 THR A O 1
ATOM 789 N N . GLU A 1 101 ? 6.563 7.356 2.377 1.00 98.62 101 GLU A N 1
ATOM 790 C CA . GLU A 1 101 ? 6.504 8.587 3.171 1.00 98.62 101 GLU A CA 1
ATOM 791 C C . GLU A 1 101 ? 5.080 8.864 3.677 1.00 98.62 101 GLU A C 1
ATOM 793 O O . GLU A 1 101 ? 4.876 9.194 4.848 1.00 98.62 101 GLU A O 1
ATOM 798 N N . GLN A 1 102 ? 4.073 8.669 2.823 1.00 98.75 102 GLN A N 1
ATOM 799 C CA . GLN A 1 102 ? 2.672 8.848 3.195 1.00 98.75 102 GLN A CA 1
ATOM 800 C C . GLN A 1 102 ? 2.239 7.881 4.309 1.00 98.75 102 GLN A C 1
ATOM 802 O O . GLN A 1 102 ? 1.598 8.307 5.273 1.00 98.75 102 GLN A O 1
ATOM 807 N N . VAL A 1 103 ? 2.617 6.603 4.214 1.00 98.62 103 VAL A N 1
ATOM 808 C CA . VAL A 1 103 ? 2.357 5.600 5.258 1.00 98.62 103 VAL A CA 1
ATOM 809 C C . VAL A 1 103 ? 3.048 5.996 6.559 1.00 98.62 103 VAL A C 1
ATOM 811 O O . VAL A 1 103 ? 2.397 6.022 7.601 1.00 98.62 103 VAL A O 1
ATOM 814 N N . ALA A 1 104 ? 4.326 6.384 6.513 1.00 98.50 104 ALA A N 1
ATOM 815 C CA . ALA A 1 104 ? 5.053 6.829 7.702 1.00 98.50 104 ALA A CA 1
ATOM 816 C C . ALA A 1 104 ? 4.364 8.027 8.379 1.00 98.50 104 ALA A C 1
ATOM 818 O O . ALA A 1 104 ? 4.203 8.049 9.603 1.00 98.50 104 ALA A O 1
ATOM 819 N N . ARG A 1 105 ? 3.885 8.992 7.584 1.00 98.69 105 ARG A N 1
ATOM 820 C CA . ARG A 1 105 ? 3.137 10.151 8.079 1.00 98.69 105 ARG A CA 1
ATOM 821 C C . ARG A 1 105 ? 1.827 9.747 8.753 1.00 98.69 105 ARG A C 1
ATOM 823 O O . ARG A 1 105 ? 1.543 10.245 9.840 1.00 98.69 105 ARG A O 1
ATOM 830 N N . PHE A 1 106 ? 1.032 8.869 8.142 1.00 98.50 106 PHE A N 1
ATOM 831 C CA . PHE A 1 106 ? -0.227 8.421 8.744 1.00 98.50 106 PHE A CA 1
ATOM 832 C C . PHE A 1 106 ? -0.004 7.599 10.012 1.00 98.50 106 PHE A C 1
ATOM 834 O O . PHE A 1 106 ? -0.686 7.837 11.006 1.00 98.50 106 PHE A O 1
ATOM 841 N N . THR A 1 107 ? 0.992 6.715 10.027 1.00 98.50 107 THR A N 1
ATOM 842 C CA . THR A 1 107 ? 1.366 5.954 11.225 1.00 98.50 107 THR A CA 1
ATOM 843 C C . THR A 1 107 ? 1.749 6.884 12.375 1.00 98.50 107 THR A C 1
ATOM 845 O O . THR A 1 107 ? 1.249 6.721 13.487 1.00 98.50 107 THR A O 1
ATOM 848 N N . ALA A 1 108 ? 2.563 7.913 12.112 1.00 98.44 108 ALA A N 1
ATOM 849 C CA . ALA A 1 108 ? 2.926 8.904 13.124 1.00 98.44 108 ALA A CA 1
ATOM 850 C C . ALA A 1 108 ? 1.706 9.695 13.633 1.00 98.44 108 ALA A C 1
ATOM 852 O O . ALA A 1 108 ? 1.580 9.926 14.834 1.00 98.44 108 ALA A O 1
ATOM 853 N N . GLN A 1 109 ? 0.779 10.071 12.744 1.00 98.62 109 GLN A N 1
ATOM 854 C CA . GLN A 1 109 ? -0.458 10.758 13.130 1.00 98.62 109 GLN A CA 1
ATOM 855 C C . GLN A 1 109 ? -1.379 9.880 13.986 1.00 98.62 109 GLN A C 1
ATOM 857 O O . GLN A 1 109 ? -1.957 10.375 14.953 1.00 98.62 109 GLN A O 1
ATOM 862 N N . ILE A 1 110 ? -1.519 8.594 13.654 1.00 97.50 110 ILE A N 1
ATOM 863 C CA . ILE A 1 110 ? -2.306 7.638 14.445 1.00 97.50 110 ILE A CA 1
ATOM 864 C C . ILE A 1 110 ? -1.679 7.472 15.829 1.00 97.50 110 ILE A C 1
ATOM 866 O O . ILE A 1 110 ? -2.380 7.630 16.824 1.00 97.50 110 ILE A O 1
ATOM 870 N N . ALA A 1 111 ? -0.364 7.252 15.899 1.00 97.31 111 ALA A N 1
ATOM 871 C CA . ALA A 1 111 ? 0.350 7.120 17.166 1.00 97.31 111 ALA A CA 1
ATOM 872 C C . ALA A 1 111 ? 0.212 8.382 18.035 1.00 97.31 111 ALA A C 1
ATOM 874 O O . ALA A 1 111 ? -0.052 8.284 19.232 1.00 97.31 111 ALA A O 1
ATOM 875 N N . GLN A 1 112 ? 0.314 9.573 17.434 1.00 98.25 112 GLN A N 1
ATOM 876 C CA . GLN A 1 112 ? 0.108 10.837 18.142 1.00 98.25 112 GLN A CA 1
ATOM 877 C C . GLN A 1 112 ? -1.315 10.951 18.707 1.00 98.25 112 GLN A C 1
ATOM 879 O O . GLN A 1 112 ? -1.478 11.337 19.862 1.00 98.25 112 GLN A O 1
ATOM 884 N N . ARG A 1 113 ? -2.341 10.610 17.916 1.00 97.44 113 ARG A N 1
ATOM 885 C CA . ARG A 1 113 ? -3.745 10.644 18.360 1.00 97.44 113 ARG A CA 1
ATOM 886 C C . ARG A 1 113 ? -4.032 9.620 19.452 1.00 97.44 113 ARG A C 1
ATOM 888 O O . ARG A 1 113 ? -4.740 9.929 20.401 1.00 97.44 113 ARG A O 1
ATOM 895 N N . GLN A 1 114 ? -3.482 8.416 19.340 1.00 95.25 114 GLN A N 1
ATOM 896 C CA . GLN A 1 114 ? -3.614 7.396 20.378 1.00 95.25 114 GLN A CA 1
ATOM 897 C C . GLN A 1 114 ? -2.942 7.845 21.677 1.00 95.25 114 GLN A C 1
ATOM 899 O O . GLN A 1 114 ? -3.531 7.703 22.746 1.00 95.25 114 GLN A O 1
ATOM 904 N N . ALA A 1 115 ? -1.754 8.450 21.595 1.00 96.12 115 ALA A N 1
ATOM 905 C CA . ALA A 1 115 ? -1.071 9.001 22.759 1.00 96.12 115 ALA A CA 1
ATOM 906 C C . ALA A 1 115 ? -1.873 10.137 23.415 1.00 96.12 115 ALA A C 1
ATOM 908 O O . ALA A 1 115 ? -2.006 10.146 24.637 1.00 96.12 115 ALA A O 1
ATOM 909 N N . SER A 1 116 ? -2.450 11.056 22.627 1.00 97.25 116 SER A N 1
ATOM 910 C CA . SER A 1 116 ? -3.296 12.125 23.175 1.00 97.25 116 SER A CA 1
ATOM 911 C C . SER A 1 116 ? -4.568 11.574 23.818 1.00 97.25 116 SER A C 1
ATOM 913 O O . SER A 1 116 ? -4.861 11.923 24.953 1.00 97.25 116 SER A O 1
ATOM 915 N N . LEU A 1 117 ? -5.270 10.650 23.150 1.00 95.69 117 LEU A N 1
ATOM 916 C CA . LEU A 1 117 ? -6.468 10.004 23.701 1.00 95.69 117 LEU A CA 1
ATOM 917 C C . LEU A 1 117 ? -6.163 9.256 25.001 1.00 95.69 117 LEU A C 1
ATOM 919 O O . LEU A 1 117 ? -6.912 9.359 25.965 1.00 95.69 117 LEU A O 1
ATOM 923 N N . THR A 1 118 ? -5.042 8.536 25.052 1.00 96.19 118 THR A N 1
ATOM 924 C CA . THR A 1 118 ? -4.614 7.822 26.263 1.00 96.19 118 THR A CA 1
ATOM 925 C C . THR A 1 118 ? -4.322 8.798 27.403 1.00 96.19 118 THR A C 1
ATOM 927 O O . THR A 1 118 ? -4.720 8.548 28.538 1.00 96.19 118 THR A O 1
ATOM 930 N N . ALA A 1 119 ? -3.662 9.925 27.113 1.00 96.19 119 ALA A N 1
ATOM 931 C CA . ALA A 1 119 ? -3.385 10.959 28.106 1.00 96.19 119 ALA A CA 1
ATOM 932 C C . ALA A 1 119 ? -4.667 11.630 28.626 1.00 96.19 119 ALA A C 1
ATOM 934 O O . ALA A 1 119 ? -4.774 11.879 29.826 1.00 96.19 119 ALA A O 1
ATOM 935 N N . ASP A 1 120 ? -5.643 11.884 27.752 1.00 96.81 120 ASP A N 1
ATOM 936 C CA . ASP A 1 120 ? -6.938 12.454 28.130 1.00 96.81 120 ASP A CA 1
ATOM 937 C C . ASP A 1 120 ? -7.752 11.473 28.988 1.00 96.81 120 ASP A C 1
ATOM 939 O O . ASP A 1 120 ? -8.265 11.852 30.039 1.00 96.81 120 ASP A O 1
ATOM 943 N N . LEU A 1 121 ? -7.815 10.192 28.605 1.00 95.06 121 LEU A N 1
ATOM 944 C CA . LEU A 1 121 ? -8.505 9.152 29.379 1.00 95.06 121 LEU A CA 1
ATOM 945 C C . LEU A 1 121 ? -7.866 8.919 30.755 1.00 95.06 121 LEU A C 1
ATOM 947 O O . LEU A 1 121 ? -8.583 8.733 31.742 1.00 95.06 121 LEU A O 1
ATOM 951 N N . ALA A 1 122 ? -6.537 9.008 30.853 1.00 95.00 122 ALA A N 1
ATOM 952 C CA . ALA A 1 122 ? -5.824 8.847 32.117 1.00 95.00 122 ALA A CA 1
ATOM 953 C C . ALA A 1 122 ? -6.228 9.897 33.171 1.00 95.00 122 ALA A C 1
ATOM 955 O O . ALA A 1 122 ? -6.205 9.591 34.364 1.00 95.00 122 ALA A O 1
ATOM 956 N N . GLN A 1 123 ? -6.664 11.098 32.759 1.00 95.94 123 GLN A N 1
ATOM 957 C CA . GLN A 1 123 ? -7.195 12.120 33.678 1.00 95.94 123 GLN A CA 1
ATOM 958 C C . GLN A 1 123 ? -8.461 11.647 34.406 1.00 95.94 123 GLN A C 1
ATOM 960 O O . GLN A 1 123 ? -8.731 12.085 35.522 1.00 95.94 123 GLN A O 1
ATOM 965 N N . TYR A 1 124 ? -9.203 10.722 33.797 1.00 92.19 124 TYR A N 1
ATOM 966 C CA . TYR A 1 124 ? -10.414 10.118 34.345 1.00 92.19 124 TYR A CA 1
ATOM 967 C C . TYR A 1 124 ? -10.171 8.712 34.898 1.00 92.19 124 TYR A C 1
ATOM 969 O O . TYR A 1 124 ? -11.127 7.982 35.145 1.00 92.19 124 TYR A O 1
ATOM 977 N N . THR A 1 125 ? -8.909 8.305 35.094 1.00 93.50 125 THR A N 1
ATOM 978 C CA . THR A 1 125 ? -8.521 6.941 35.510 1.00 93.50 125 THR A CA 1
ATOM 979 C C . THR A 1 125 ? -9.016 5.841 34.562 1.00 93.50 125 THR A C 1
ATOM 981 O O . THR A 1 125 ? -9.154 4.686 34.955 1.00 93.50 125 THR A O 1
ATOM 984 N N . LEU A 1 126 ? -9.263 6.200 33.299 1.00 91.88 126 LEU A N 1
ATOM 985 C CA . LEU A 1 126 ? -9.676 5.285 32.242 1.00 91.88 126 LEU A CA 1
ATOM 986 C C . LEU A 1 126 ? -8.471 4.898 31.379 1.00 91.88 126 LEU A C 1
ATOM 988 O O . LEU A 1 126 ? -7.557 5.695 31.162 1.00 91.88 126 LEU A O 1
ATOM 992 N N . SER A 1 127 ? -8.488 3.675 30.854 1.00 91.44 127 SER A N 1
ATOM 993 C CA . SER A 1 127 ? -7.532 3.190 29.857 1.00 91.44 127 SER A CA 1
ATOM 994 C C . SER A 1 127 ? -8.231 2.917 28.533 1.00 91.44 127 SER A C 1
ATOM 996 O O . SER A 1 127 ? -9.417 2.590 28.508 1.00 91.44 127 SER A O 1
ATOM 998 N N . LEU A 1 128 ? -7.482 3.024 27.436 1.00 90.06 128 LEU A N 1
ATOM 999 C CA . LEU A 1 128 ? -7.993 2.686 26.114 1.00 90.06 128 LEU A CA 1
ATOM 1000 C C . LEU A 1 128 ? -8.243 1.163 26.032 1.00 90.06 128 LEU A C 1
ATOM 1002 O O . LEU A 1 128 ? -7.337 0.404 26.394 1.00 90.06 128 LEU A O 1
ATOM 1006 N N . PRO A 1 129 ? -9.434 0.711 25.599 1.00 92.69 129 PRO A N 1
ATOM 1007 C CA . PRO A 1 129 ? -9.727 -0.712 25.444 1.00 92.69 129 PRO A CA 1
ATOM 1008 C C . PRO A 1 129 ? -8.966 -1.324 24.259 1.00 92.69 129 PRO A C 1
ATOM 1010 O O . PRO A 1 129 ? -8.484 -0.616 23.369 1.00 92.69 129 PRO A O 1
ATOM 1013 N N . ALA A 1 130 ? -8.873 -2.657 24.240 1.00 89.81 130 ALA A N 1
ATOM 1014 C CA . ALA A 1 130 ? -8.447 -3.393 23.055 1.00 89.81 130 ALA A CA 1
ATOM 1015 C C . ALA A 1 130 ? -9.454 -3.170 21.906 1.00 89.81 130 ALA A C 1
ATOM 1017 O O . ALA A 1 130 ? -10.638 -2.952 22.174 1.00 89.81 130 ALA A O 1
ATOM 1018 N N . PRO A 1 131 ? -9.025 -3.221 20.632 1.00 86.38 131 PRO A N 1
ATOM 1019 C CA . PRO A 1 131 ? -9.912 -2.954 19.499 1.00 86.38 131 PRO A CA 1
ATOM 1020 C C . PRO A 1 131 ? -11.083 -3.945 19.405 1.00 86.38 131 PRO A C 1
ATOM 1022 O O . PRO A 1 131 ? -12.165 -3.555 18.978 1.00 86.38 131 PRO A O 1
ATOM 1025 N N . GLU A 1 132 ? -10.906 -5.199 19.836 1.00 92.25 132 GLU A N 1
ATOM 1026 C CA . GLU A 1 132 ? -12.004 -6.171 19.947 1.00 92.25 132 GLU A CA 1
ATOM 1027 C C . GLU A 1 132 ? -13.081 -5.799 20.986 1.00 92.25 132 GLU A C 1
ATOM 1029 O O . GLU A 1 132 ? -14.244 -6.157 20.806 1.00 92.25 132 GLU A O 1
ATOM 1034 N N . ASP A 1 133 ? -12.722 -5.029 22.017 1.00 92.94 133 ASP A N 1
ATOM 1035 C CA . ASP A 1 133 ? -13.577 -4.709 23.168 1.00 92.94 133 ASP A CA 1
ATOM 1036 C C . ASP A 1 133 ? -14.051 -3.242 23.178 1.00 92.94 133 ASP A C 1
ATOM 1038 O O . ASP A 1 133 ? -14.646 -2.767 24.146 1.00 92.94 133 ASP A O 1
ATOM 1042 N N . GLU A 1 134 ? -13.809 -2.480 22.107 1.00 92.81 134 GLU A N 1
ATOM 1043 C CA . GLU A 1 134 ? -14.164 -1.055 22.058 1.00 92.81 134 GLU A CA 1
ATOM 1044 C C . GLU A 1 134 ? -15.676 -0.837 22.235 1.00 92.81 134 GLU A C 1
ATOM 1046 O O . GLU A 1 134 ? -16.111 0.050 22.972 1.00 92.81 134 GLU A O 1
ATOM 1051 N N . ALA A 1 135 ? -16.493 -1.682 21.600 1.00 93.69 135 ALA A N 1
ATOM 1052 C CA . ALA A 1 135 ? -17.946 -1.569 21.658 1.00 93.69 135 ALA A CA 1
ATOM 1053 C C . ALA A 1 135 ? -18.513 -1.894 23.051 1.00 93.69 135 ALA A C 1
ATOM 1055 O O . ALA A 1 135 ? -19.424 -1.204 23.514 1.00 93.69 135 ALA A O 1
ATOM 1056 N N . SER A 1 136 ? -17.991 -2.924 23.726 1.00 93.75 136 SER A N 1
ATOM 1057 C CA . SER A 1 136 ? -18.404 -3.267 25.093 1.00 93.75 136 SER A CA 1
ATOM 1058 C C . SER A 1 136 ? -17.983 -2.172 26.069 1.00 93.75 136 SER A C 1
ATOM 1060 O O . SER A 1 136 ? -18.824 -1.685 26.823 1.00 93.75 136 SER A O 1
ATOM 1062 N N . TRP A 1 137 ? -16.741 -1.691 25.971 1.00 95.00 137 TRP A N 1
ATOM 1063 C CA . TRP A 1 137 ? -16.230 -0.594 26.793 1.00 95.00 137 TRP A CA 1
ATOM 1064 C C . TRP A 1 137 ? -17.064 0.691 26.649 1.00 95.00 137 TRP A C 1
ATOM 1066 O O . TRP A 1 137 ? -17.432 1.314 27.648 1.00 95.00 137 TRP A O 1
ATOM 1076 N N . LEU A 1 138 ? -17.427 1.075 25.418 1.00 94.88 138 LEU A N 1
ATOM 1077 C CA . LEU A 1 138 ? -18.288 2.238 25.169 1.00 94.88 138 LEU A CA 1
ATOM 1078 C C . LEU A 1 138 ? -19.699 2.053 25.740 1.00 94.88 138 LEU A C 1
ATOM 1080 O O . LEU A 1 138 ? -20.256 2.998 26.304 1.00 94.88 138 LEU A O 1
ATOM 1084 N N . ASN A 1 139 ? -20.273 0.854 25.617 1.00 94.94 139 ASN A N 1
ATOM 1085 C CA . ASN A 1 139 ? -21.592 0.557 26.172 1.00 94.94 139 ASN A CA 1
ATOM 1086 C C . ASN A 1 139 ? -21.595 0.636 27.701 1.00 94.94 139 ASN A C 1
ATOM 1088 O O . ASN A 1 139 ? -22.490 1.261 28.264 1.00 94.94 139 ASN A O 1
ATOM 1092 N N . GLU A 1 140 ? -20.569 0.106 28.371 1.00 93.81 140 GLU A N 1
ATOM 1093 C CA . GLU A 1 140 ? -20.431 0.225 29.826 1.00 93.81 140 GLU A CA 1
ATOM 1094 C C . GLU A 1 140 ? -20.389 1.691 30.272 1.00 93.81 140 GLU A C 1
ATOM 1096 O O . GLU A 1 140 ? -21.096 2.076 31.202 1.00 93.81 140 GLU A O 1
ATOM 1101 N N . ARG A 1 141 ? -19.620 2.546 29.579 1.00 93.50 141 ARG A N 1
ATOM 1102 C CA . ARG A 1 141 ? -19.584 3.988 29.887 1.00 93.50 141 ARG A CA 1
ATOM 1103 C C . ARG A 1 141 ? -20.930 4.670 29.632 1.00 93.50 141 ARG A C 1
ATOM 1105 O O . ARG A 1 141 ? -21.329 5.551 30.395 1.00 93.50 141 ARG A O 1
ATOM 1112 N N . ALA A 1 142 ? -21.638 4.278 28.574 1.00 94.94 142 ALA A N 1
ATOM 1113 C CA . ALA A 1 142 ? -22.967 4.803 28.282 1.00 94.94 142 ALA A CA 1
ATOM 1114 C C . ALA A 1 142 ? -23.985 4.404 29.363 1.00 94.94 142 ALA A C 1
ATOM 1116 O O . ALA A 1 142 ? -24.831 5.216 29.741 1.00 94.94 142 ALA A O 1
ATOM 1117 N N . ASP A 1 143 ? -23.895 3.184 29.887 1.00 94.81 143 ASP A N 1
ATOM 1118 C CA . ASP A 1 143 ? -24.763 2.709 30.961 1.00 94.81 143 ASP A CA 1
ATOM 1119 C C . ASP A 1 143 ? -24.422 3.361 32.306 1.00 94.81 143 ASP A C 1
ATOM 1121 O O . ASP A 1 143 ? -25.330 3.809 33.010 1.00 94.81 143 ASP A O 1
ATOM 1125 N N . GLU A 1 144 ? -23.139 3.544 32.627 1.00 94.44 144 GLU A N 1
ATOM 1126 C CA . GLU A 1 144 ? -22.713 4.340 33.785 1.00 94.44 144 GLU A CA 1
ATOM 1127 C C . GLU A 1 144 ? -23.265 5.771 33.736 1.00 94.44 144 GLU A C 1
ATOM 1129 O O . GLU A 1 144 ? -23.761 6.275 34.747 1.00 94.44 144 GLU A O 1
ATOM 1134 N N . ALA A 1 145 ? -23.236 6.419 32.566 1.00 94.00 145 ALA A N 1
ATOM 1135 C CA . ALA A 1 145 ? -23.786 7.761 32.387 1.00 94.00 145 ALA A CA 1
ATOM 1136 C C . ALA A 1 145 ? -25.303 7.803 32.638 1.00 94.00 145 ALA A C 1
ATOM 1138 O O . ALA A 1 145 ? -25.792 8.726 33.296 1.00 94.00 145 ALA A O 1
ATOM 1139 N N . LYS A 1 146 ? -26.050 6.786 32.184 1.00 96.31 146 LYS A N 1
ATOM 1140 C CA . LYS A 1 146 ? -27.491 6.665 32.472 1.00 96.31 146 LYS A CA 1
ATOM 1141 C C . LYS A 1 146 ? -27.751 6.504 33.968 1.00 96.31 146 LYS A C 1
ATOM 1143 O O . LYS A 1 146 ? -28.637 7.171 34.498 1.00 96.31 146 LYS A O 1
ATOM 1148 N N . ILE A 1 147 ? -26.978 5.658 34.654 1.00 95.75 147 ILE A N 1
ATOM 1149 C CA . ILE A 1 147 ? -27.109 5.450 36.105 1.00 95.75 147 ILE A CA 1
ATOM 1150 C C . ILE A 1 147 ? -26.828 6.756 36.856 1.00 95.75 147 ILE A C 1
ATOM 1152 O O . ILE A 1 147 ? -27.581 7.129 37.756 1.00 95.75 147 ILE A O 1
ATOM 1156 N N . TRP A 1 148 ? -25.777 7.485 36.472 1.00 95.94 148 TRP A N 1
ATOM 1157 C CA . TRP A 1 148 ? -25.464 8.790 37.055 1.00 95.94 148 TRP A CA 1
ATOM 1158 C C . TRP A 1 148 ? -26.600 9.797 36.865 1.00 95.94 148 TRP A C 1
ATOM 1160 O O . TRP A 1 148 ? -26.979 10.482 37.814 1.00 95.94 148 TRP A O 1
ATOM 1170 N N . GLN A 1 149 ? -27.187 9.846 35.669 1.00 97.31 149 GLN A N 1
ATOM 1171 C CA . GLN A 1 149 ? -28.315 10.725 35.373 1.00 97.31 149 GLN A CA 1
ATOM 1172 C C . GLN A 1 149 ? -29.559 10.378 36.208 1.00 97.31 149 GLN A C 1
ATOM 1174 O O . GLN A 1 149 ? -30.228 11.278 36.721 1.00 97.31 149 GLN A O 1
ATOM 1179 N N . GLN A 1 150 ? -29.855 9.087 36.381 1.00 96.81 150 GLN A N 1
ATOM 1180 C CA . GLN A 1 150 ? -30.953 8.628 37.237 1.00 96.81 150 GLN A CA 1
ATOM 1181 C C . GLN A 1 150 ? -30.734 9.062 38.688 1.00 96.81 150 GLN A C 1
ATOM 1183 O O . GLN A 1 150 ? -31.586 9.745 39.251 1.00 96.81 150 GLN A O 1
ATOM 1188 N N . ARG A 1 151 ? -29.552 8.786 39.252 1.00 96.69 151 ARG A N 1
ATOM 1189 C CA . ARG A 1 151 ? -29.204 9.190 40.626 1.00 96.69 151 ARG A CA 1
ATOM 1190 C C . ARG A 1 151 ? -29.268 10.697 40.834 1.00 96.69 151 ARG A C 1
ATOM 1192 O O . ARG A 1 151 ? -29.691 11.157 41.888 1.00 96.69 151 ARG A O 1
ATOM 1199 N N . GLN A 1 152 ? -28.851 11.479 39.843 1.00 97.00 152 GLN A N 1
ATOM 1200 C CA . GLN A 1 152 ? -28.933 12.934 39.920 1.00 97.00 152 GLN A CA 1
ATOM 1201 C C . GLN A 1 152 ? -30.385 13.427 39.940 1.00 97.00 152 GLN A C 1
ATOM 1203 O O . GLN A 1 152 ? -30.692 14.387 40.646 1.00 97.00 152 GLN A O 1
ATOM 1208 N N . THR A 1 153 ? -31.271 12.757 39.203 1.00 96.94 153 THR A N 1
ATOM 1209 C CA . THR A 1 153 ? -32.710 13.050 39.215 1.00 96.94 153 THR A CA 1
ATOM 1210 C C . THR A 1 153 ? -33.314 12.703 40.577 1.00 96.94 153 THR A C 1
ATOM 1212 O O . THR A 1 153 ? -33.946 13.555 41.192 1.00 96.94 153 THR A O 1
ATOM 1215 N N . GLU A 1 154 ? -33.025 11.510 41.105 1.00 96.94 154 GLU A N 1
ATOM 1216 C CA . GLU A 1 154 ? -33.467 11.084 42.441 1.00 96.94 154 GLU A CA 1
ATOM 1217 C C . GLU A 1 154 ? -32.979 12.032 43.542 1.00 96.94 154 GLU A C 1
ATOM 1219 O O . GLU A 1 154 ? -33.732 12.390 44.446 1.00 96.94 154 GLU A O 1
ATOM 1224 N N . PHE A 1 155 ? -31.723 12.478 43.462 1.00 97.44 155 PHE A N 1
ATOM 1225 C CA . PHE A 1 155 ? -31.171 13.440 44.409 1.00 97.44 155 PHE A CA 1
ATOM 1226 C C . PHE A 1 155 ? -31.894 14.791 44.340 1.00 97.44 155 PHE A C 1
ATOM 1228 O O . PHE A 1 155 ? -32.212 15.369 45.379 1.00 97.44 155 PHE A O 1
ATOM 1235 N N . ALA A 1 156 ? -32.188 15.286 43.134 1.00 97.25 156 ALA A N 1
ATOM 1236 C CA . ALA A 1 156 ? -32.956 16.515 42.956 1.00 97.25 156 ALA A CA 1
ATOM 1237 C C . ALA A 1 156 ? -34.382 16.385 43.525 1.00 97.25 156 ALA A C 1
ATOM 1239 O O . ALA A 1 156 ? -34.852 17.296 44.209 1.00 97.25 156 ALA A O 1
ATOM 1240 N N . ASP A 1 157 ? -35.035 15.239 43.313 1.00 96.94 157 ASP A N 1
ATOM 1241 C CA . ASP A 1 157 ? -36.365 14.948 43.857 1.00 96.94 157 ASP A CA 1
ATOM 1242 C C . ASP A 1 157 ? -36.353 14.889 45.393 1.00 96.94 157 ASP A C 1
ATOM 1244 O O . ASP A 1 157 ? -37.220 15.476 46.047 1.00 96.94 157 ASP A O 1
ATOM 1248 N N . LEU A 1 158 ? -35.352 14.232 45.991 1.00 96.62 158 LEU A N 1
ATOM 1249 C CA . LEU A 1 158 ? -35.170 14.191 47.446 1.00 96.62 158 LEU A CA 1
ATOM 1250 C C . LEU A 1 158 ? -34.921 15.584 48.028 1.00 96.62 158 LEU A C 1
ATOM 1252 O O . LEU A 1 158 ? -35.525 15.937 49.041 1.00 96.62 158 LEU A O 1
ATOM 1256 N N . GLN A 1 159 ? -34.085 16.398 47.381 1.00 96.12 159 GLN A N 1
ATOM 1257 C CA . GLN A 1 159 ? -33.838 17.772 47.817 1.00 96.12 159 GLN A CA 1
ATOM 1258 C C . GLN A 1 159 ? -35.130 18.600 47.790 1.00 96.12 159 GLN A C 1
ATOM 1260 O O . GLN A 1 159 ? -35.432 19.300 48.755 1.00 96.12 159 GLN A O 1
ATOM 1265 N N . MET A 1 160 ? -35.949 18.451 46.744 1.00 95.75 160 MET A N 1
ATOM 1266 C CA . MET A 1 160 ? -37.254 19.111 46.658 1.00 95.75 160 MET A CA 1
ATOM 1267 C C . MET A 1 160 ? -38.201 18.677 47.790 1.00 95.75 160 MET A C 1
ATOM 1269 O O . MET A 1 160 ? -38.956 19.495 48.323 1.00 95.75 160 MET A O 1
ATOM 1273 N N . GLN A 1 161 ? -38.172 17.399 48.183 1.00 94.75 161 GLN A N 1
ATOM 1274 C CA . GLN A 1 161 ? -38.947 16.906 49.326 1.00 94.75 161 GLN A CA 1
ATOM 1275 C C . GLN A 1 161 ? -38.447 17.486 50.653 1.00 94.75 161 GLN A C 1
ATOM 1277 O O . GLN A 1 161 ? -39.270 17.897 51.471 1.00 94.75 161 GLN A O 1
ATOM 1282 N N . ILE A 1 162 ? -37.128 17.570 50.856 1.00 94.69 162 ILE A N 1
ATOM 1283 C CA . ILE A 1 162 ? -36.528 18.202 52.041 1.00 94.69 162 ILE A CA 1
ATOM 1284 C C . ILE A 1 162 ? -36.959 19.666 52.130 1.00 94.69 162 ILE A C 1
ATOM 1286 O O . ILE A 1 162 ? -37.481 20.078 53.165 1.00 94.69 162 ILE A O 1
ATOM 1290 N N . ASP A 1 163 ? -36.830 20.428 51.044 1.00 94.38 163 ASP A N 1
ATOM 1291 C CA . ASP A 1 163 ? -37.196 21.848 51.010 1.00 94.38 163 ASP A CA 1
ATOM 1292 C C . ASP A 1 163 ? -38.698 22.057 51.274 1.00 94.38 163 ASP A C 1
ATOM 1294 O O . ASP A 1 163 ? -39.102 23.051 51.878 1.00 94.38 163 ASP A O 1
ATOM 1298 N N . ARG A 1 164 ? -39.545 21.096 50.876 1.00 92.81 164 ARG A N 1
ATOM 1299 C CA . ARG A 1 164 ? -40.983 21.096 51.184 1.00 92.81 164 ARG A CA 1
ATOM 1300 C C . ARG A 1 164 ? -41.276 20.782 52.655 1.00 92.81 164 ARG A C 1
ATOM 1302 O O . ARG A 1 164 ? -42.226 21.337 53.209 1.00 92.81 164 ARG A O 1
ATOM 1309 N N . LEU A 1 165 ? -40.520 19.873 53.268 1.00 91.88 165 LEU A N 1
ATOM 1310 C CA . LEU A 1 165 ? -40.709 19.448 54.659 1.00 91.88 165 LEU A CA 1
ATOM 1311 C C . LEU A 1 165 ? -40.077 20.422 55.665 1.00 91.88 165 LEU A C 1
ATOM 1313 O O . LEU A 1 165 ? -40.605 20.562 56.766 1.00 91.88 165 LEU A O 1
ATOM 1317 N N . ALA A 1 166 ? -39.010 21.132 55.293 1.00 90.75 166 ALA A N 1
ATOM 1318 C CA . ALA A 1 166 ? -38.312 22.103 56.138 1.00 90.75 166 ALA A CA 1
ATOM 1319 C C . ALA A 1 166 ? -39.240 23.151 56.796 1.00 90.75 166 ALA A C 1
ATOM 1321 O O . ALA A 1 166 ? -39.222 23.253 58.023 1.00 90.75 166 ALA A O 1
ATOM 1322 N N . PRO A 1 167 ? -40.120 23.868 56.064 1.00 88.12 167 PRO A N 1
ATOM 1323 C CA . PRO A 1 167 ? -41.035 24.822 56.692 1.00 88.12 167 PRO A CA 1
ATOM 1324 C C . PRO A 1 167 ? -42.117 24.144 57.546 1.00 88.12 167 PRO A C 1
ATOM 1326 O O . PRO A 1 167 ? -42.597 24.744 58.500 1.00 88.12 167 PRO A O 1
ATOM 1329 N N . LEU A 1 168 ? -42.507 22.896 57.244 1.00 85.44 168 LEU A N 1
ATOM 1330 C CA . LEU A 1 168 ? -43.478 22.156 58.062 1.00 85.44 168 LEU A CA 1
ATOM 1331 C C . LEU A 1 168 ? -42.877 21.759 59.413 1.00 85.44 168 LEU A C 1
ATOM 1333 O O . LEU A 1 168 ? -43.555 21.865 60.435 1.00 85.44 168 LEU A O 1
ATOM 1337 N N . LEU A 1 169 ? -41.603 21.362 59.426 1.00 81.00 169 LEU A N 1
ATOM 1338 C CA . LEU A 1 169 ? -40.868 21.074 60.655 1.00 81.00 169 LEU A CA 1
ATOM 1339 C C . LEU A 1 169 ? -40.715 22.322 61.537 1.00 81.00 169 LEU A C 1
ATOM 1341 O O . LEU A 1 169 ? -40.885 22.217 62.747 1.00 81.00 169 LEU A O 1
ATOM 1345 N N . GLU A 1 170 ? -40.486 23.505 60.957 1.00 80.44 170 GLU A N 1
ATOM 1346 C CA . GLU A 1 170 ? -40.432 24.764 61.723 1.00 80.44 170 GLU A CA 1
ATOM 1347 C C . GLU A 1 170 ? -41.780 25.170 62.343 1.00 80.44 170 GLU A C 1
ATOM 1349 O O . GLU A 1 170 ? -41.812 25.910 63.325 1.00 80.44 170 GLU A O 1
ATOM 1354 N N . THR A 1 171 ? -42.901 24.677 61.805 1.00 77.44 171 THR A N 1
ATOM 1355 C CA . THR A 1 171 ? -44.241 24.927 62.367 1.00 77.44 171 THR A CA 1
ATOM 1356 C C . THR A 1 171 ? -44.667 23.927 63.444 1.00 77.44 171 THR A C 1
ATOM 1358 O O . THR A 1 171 ? -45.740 24.096 64.030 1.00 77.44 171 THR A O 1
ATOM 1361 N N . LEU A 1 172 ? -43.862 22.895 63.728 1.00 67.56 172 LEU A N 1
ATOM 1362 C CA . LEU A 1 172 ? -44.151 21.973 64.826 1.00 67.56 172 LEU A CA 1
ATOM 1363 C C . LEU A 1 172 ? -43.896 22.668 66.177 1.00 67.56 172 LEU A C 1
ATOM 1365 O O . LEU A 1 172 ? -42.885 23.355 66.338 1.00 67.56 172 LEU A O 1
ATOM 1369 N N . PRO A 1 173 ? -44.796 22.515 67.164 1.00 60.44 173 PRO A N 1
ATOM 1370 C CA . PRO A 1 173 ? -44.594 23.080 68.493 1.00 60.44 173 PRO A CA 1
ATOM 1371 C C . PRO A 1 173 ? -43.330 22.488 69.127 1.00 60.44 173 PRO A C 1
ATOM 1373 O O . PRO A 1 173 ? -43.078 21.290 69.010 1.00 60.44 173 PRO A O 1
ATOM 1376 N N . GLN A 1 174 ? -42.537 23.321 69.807 1.00 53.00 174 GLN A N 1
ATOM 1377 C CA . GLN A 1 174 ? -41.368 22.863 70.561 1.00 53.00 174 GLN A CA 1
ATOM 1378 C C . GLN A 1 174 ? -41.839 21.862 71.620 1.00 53.00 174 GLN A C 1
ATOM 1380 O O . GLN A 1 174 ? -42.559 22.230 72.548 1.00 53.00 174 GLN A O 1
ATOM 1385 N N . THR A 1 175 ? -41.470 20.592 71.468 1.00 47.22 175 THR A N 1
ATOM 1386 C CA . THR A 1 175 ? -41.674 19.595 72.514 1.00 47.22 175 THR A CA 1
ATOM 1387 C C . THR A 1 175 ? -40.679 19.882 73.629 1.00 47.22 175 THR A C 1
ATOM 1389 O O . THR A 1 175 ? -39.533 19.434 73.573 1.00 47.22 175 THR A O 1
ATOM 1392 N N . ASP A 1 176 ? -41.116 20.637 74.637 1.00 43.47 176 ASP A N 1
ATOM 1393 C CA . ASP A 1 176 ? -40.565 20.487 75.978 1.00 43.47 176 ASP A CA 1
ATOM 1394 C C . ASP A 1 176 ? -40.734 19.012 76.349 1.00 43.47 176 ASP A C 1
ATOM 1396 O O . ASP A 1 176 ? -41.848 18.486 76.402 1.00 43.47 176 ASP A O 1
ATOM 1400 N N . THR A 1 177 ? -39.613 18.320 76.530 1.00 49.25 177 THR A N 1
ATOM 1401 C CA . THR A 1 177 ? -39.574 16.958 77.050 1.00 49.25 177 THR A CA 1
ATOM 1402 C C . THR A 1 177 ? -40.092 16.980 78.484 1.00 49.25 177 THR A C 1
ATOM 1404 O O . THR A 1 177 ? -39.330 17.192 79.427 1.00 49.25 177 THR A O 1
ATOM 1407 N N . ALA A 1 178 ? -41.395 16.789 78.644 1.00 42.66 178 ALA A N 1
ATOM 1408 C CA . ALA A 1 178 ? -41.992 16.335 79.882 1.00 42.66 178 ALA A CA 1
ATOM 1409 C C . ALA A 1 178 ? -42.498 14.913 79.642 1.00 42.66 178 ALA A C 1
ATOM 1411 O O . ALA A 1 178 ? -43.332 14.688 78.761 1.00 42.66 178 ALA A O 1
ATOM 1412 N N . ASP A 1 179 ? -41.934 13.982 80.411 1.00 50.84 179 ASP A N 1
ATOM 1413 C CA . ASP A 1 179 ? -42.323 12.581 80.506 1.00 50.84 179 ASP A CA 1
ATOM 1414 C C . ASP A 1 179 ? -43.845 12.432 80.409 1.00 50.84 179 ASP A C 1
ATOM 1416 O O . ASP A 1 179 ? -44.594 12.808 81.311 1.00 50.84 179 ASP A O 1
ATOM 1420 N N . SER A 1 180 ? -44.300 11.902 79.281 1.00 44.03 180 SER A N 1
ATOM 1421 C CA . SER A 1 180 ? -45.653 11.386 79.121 1.00 44.03 180 SER A CA 1
ATOM 1422 C C . SER A 1 180 ? -45.510 9.892 78.877 1.00 44.03 180 SER A C 1
ATOM 1424 O O . SER A 1 180 ? -45.397 9.436 77.742 1.00 44.03 180 SER A O 1
ATOM 1426 N N . ASP A 1 181 ? -45.471 9.151 79.987 1.00 47.44 181 ASP A N 1
ATOM 1427 C CA . ASP A 1 181 ? -45.820 7.729 80.079 1.00 47.44 181 ASP A CA 1
ATOM 1428 C C . ASP A 1 181 ? -47.299 7.551 79.676 1.00 47.44 181 ASP A C 1
ATOM 1430 O O . ASP A 1 181 ? -48.156 7.209 80.490 1.00 47.44 181 ASP A O 1
ATOM 1434 N N . ASP A 1 182 ? -47.624 7.828 78.414 1.00 44.50 182 ASP A N 1
ATOM 1435 C CA . ASP A 1 182 ? -48.823 7.290 77.786 1.00 44.50 182 ASP A CA 1
ATOM 1436 C C . ASP A 1 182 ? -48.388 6.037 77.032 1.00 44.50 182 ASP A C 1
ATOM 1438 O O . ASP A 1 182 ? -47.900 6.073 75.900 1.00 44.50 182 ASP A O 1
ATOM 1442 N N . ASP A 1 183 ? -48.531 4.917 77.736 1.00 53.81 183 ASP A N 1
ATOM 1443 C CA . ASP A 1 183 ? -48.364 3.555 77.247 1.00 53.81 183 ASP A CA 1
ATOM 1444 C C . ASP A 1 183 ? -49.428 3.311 76.159 1.00 53.81 183 ASP A C 1
ATOM 1446 O O . ASP A 1 183 ? -50.537 2.828 76.406 1.00 53.81 183 ASP A O 1
ATOM 1450 N N . VAL A 1 184 ? -49.128 3.750 74.933 1.00 57.19 184 VAL A N 1
ATOM 1451 C CA . VAL A 1 184 ? -49.914 3.415 73.744 1.00 57.19 184 VAL A CA 1
ATOM 1452 C C . VAL A 1 184 ? -49.898 1.889 73.641 1.00 57.19 184 VAL A C 1
ATOM 1454 O O . VAL A 1 184 ? -48.810 1.313 73.576 1.00 57.19 184 VAL A O 1
ATOM 1457 N N . PRO A 1 185 ? -51.055 1.202 73.619 1.00 58.53 185 PRO A N 1
ATOM 1458 C CA . PRO A 1 185 ? -51.072 -0.250 73.581 1.00 58.53 185 PRO A CA 1
ATOM 1459 C C . PRO A 1 185 ? -50.440 -0.700 72.262 1.00 58.53 185 PRO A C 1
ATOM 1461 O O . PRO A 1 185 ? -51.029 -0.562 71.190 1.00 58.53 185 PRO A O 1
ATOM 1464 N N . LEU A 1 186 ? -49.214 -1.221 72.342 1.00 60.91 186 LEU A N 1
ATOM 1465 C CA . LEU A 1 186 ? -48.476 -1.844 71.242 1.00 60.91 186 LEU A CA 1
ATOM 1466 C C . LEU A 1 186 ? -49.079 -3.220 70.910 1.00 60.91 186 LEU A C 1
ATOM 1468 O O . LEU A 1 186 ? -48.371 -4.230 70.838 1.00 60.91 186 LEU A O 1
ATOM 1472 N N . ASP A 1 187 ? -50.395 -3.2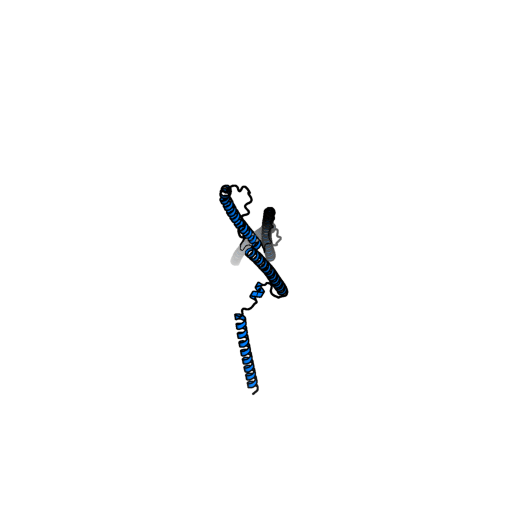81 70.713 1.00 65.44 187 ASP A N 1
ATOM 1473 C CA . ASP A 1 187 ? -51.043 -4.471 70.187 1.00 65.44 187 ASP A CA 1
ATOM 1474 C C . ASP A 1 187 ? -50.520 -4.691 68.760 1.00 65.44 187 ASP A C 1
ATOM 1476 O O . ASP A 1 187 ? -50.579 -3.810 67.903 1.00 65.44 187 ASP A O 1
ATOM 1480 N N . ASN A 1 188 ? -49.965 -5.882 68.525 1.00 61.53 188 ASN A N 1
ATOM 1481 C CA . ASN A 1 188 ? -49.354 -6.352 67.272 1.00 61.53 188 ASN A CA 1
ATOM 1482 C C . ASN A 1 188 ? -47.896 -5.934 66.991 1.00 61.53 188 ASN A C 1
ATOM 1484 O O . ASN A 1 188 ? -47.358 -6.366 65.973 1.00 61.53 188 ASN A O 1
ATOM 1488 N N . TRP A 1 189 ? -47.189 -5.207 67.870 1.00 73.50 189 TRP A N 1
ATOM 1489 C CA . TRP A 1 189 ? -45.757 -4.908 67.631 1.00 73.50 189 TRP A CA 1
ATOM 1490 C C . TRP A 1 189 ? -44.889 -6.173 67.603 1.00 73.50 189 TRP A C 1
ATOM 1492 O O . TRP A 1 189 ? -44.031 -6.321 66.735 1.00 73.50 189 TRP A O 1
ATOM 1502 N N . ARG A 1 190 ? -45.156 -7.128 68.505 1.00 77.94 190 ARG A N 1
ATOM 1503 C CA . ARG A 1 190 ? -44.480 -8.436 68.479 1.00 77.94 190 ARG A CA 1
ATOM 1504 C C . ARG A 1 190 ? -44.759 -9.194 67.185 1.00 77.94 190 ARG A C 1
ATOM 1506 O O . ARG A 1 190 ? -43.839 -9.759 66.617 1.00 77.94 190 ARG A O 1
ATOM 1513 N N . GLN A 1 191 ? -45.994 -9.140 66.691 1.00 81.88 191 GLN A N 1
ATOM 1514 C CA . GLN A 1 191 ? -46.364 -9.798 65.442 1.00 81.88 191 GLN A CA 1
ATOM 1515 C C . GLN A 1 191 ? -45.669 -9.154 64.233 1.00 81.88 191 GLN A C 1
ATOM 1517 O O . GLN A 1 191 ? -45.083 -9.865 63.427 1.00 81.88 191 GLN A O 1
ATOM 1522 N N . ALA A 1 192 ? -45.657 -7.821 64.137 1.00 81.06 192 ALA A N 1
ATOM 1523 C CA . ALA A 1 192 ? -44.948 -7.111 63.072 1.00 81.06 192 ALA A CA 1
ATOM 1524 C C . ALA A 1 192 ? -43.428 -7.359 63.124 1.00 81.06 192 ALA A C 1
ATOM 1526 O O . ALA A 1 192 ? -42.782 -7.499 62.089 1.00 81.06 192 ALA A O 1
ATOM 1527 N N . HIS A 1 193 ? -42.850 -7.456 64.325 1.00 84.12 193 HIS A N 1
ATOM 1528 C CA . HIS A 1 193 ? -41.451 -7.833 64.507 1.00 84.12 193 HIS A CA 1
ATOM 1529 C C . HIS A 1 193 ? -41.183 -9.274 64.043 1.00 84.12 193 HIS A C 1
ATOM 1531 O O . HIS A 1 193 ? -40.233 -9.503 63.297 1.00 84.12 193 HIS A O 1
ATOM 1537 N N . ASP A 1 194 ? -42.027 -10.233 64.428 1.00 86.75 194 ASP A N 1
ATOM 1538 C CA . ASP A 1 194 ? -41.897 -11.634 64.015 1.00 86.75 194 ASP A CA 1
ATOM 1539 C C . ASP A 1 194 ? -42.059 -11.798 62.492 1.00 86.75 194 ASP A C 1
ATOM 1541 O O . ASP A 1 194 ? -41.322 -12.564 61.868 1.00 86.75 194 ASP A O 1
ATOM 1545 N N . GLU A 1 195 ? -42.952 -11.026 61.866 1.00 89.19 195 GLU A N 1
ATOM 1546 C CA . GLU A 1 195 ? -43.105 -10.953 60.408 1.00 89.19 195 GLU A CA 1
ATOM 1547 C C . GLU A 1 195 ? -41.858 -10.362 59.734 1.00 89.19 195 GLU A C 1
ATOM 1549 O O . GLU A 1 195 ? -41.360 -10.935 58.765 1.00 89.19 195 GLU A O 1
ATOM 1554 N N . CYS A 1 196 ? -41.284 -9.278 60.267 1.00 88.06 196 CYS A N 1
ATOM 1555 C CA . CYS A 1 196 ? -40.031 -8.703 59.767 1.00 88.06 196 CYS A CA 1
ATOM 1556 C C . CYS A 1 196 ? -38.854 -9.684 59.879 1.00 88.06 196 CYS A C 1
ATOM 1558 O O . CYS A 1 196 ? -38.084 -9.830 58.929 1.00 88.06 196 CYS A O 1
ATOM 1560 N N . VAL A 1 197 ? -38.729 -10.395 61.005 1.00 91.44 197 VAL A N 1
ATOM 1561 C CA . VAL A 1 197 ? -37.693 -11.422 61.205 1.00 91.44 197 VAL A CA 1
ATOM 1562 C C . VAL A 1 197 ? -37.911 -12.608 60.260 1.00 91.44 197 VAL A C 1
ATOM 1564 O O . VAL A 1 197 ? -36.953 -13.122 59.679 1.00 91.44 197 VAL A O 1
ATOM 1567 N N . SER A 1 198 ? -39.163 -13.021 60.041 1.00 93.25 198 SER A N 1
ATOM 1568 C CA . SER A 1 198 ? -39.498 -14.061 59.064 1.00 93.25 198 SER A CA 1
ATOM 1569 C C . SER A 1 198 ? -39.206 -13.626 57.626 1.00 93.25 198 SER A C 1
ATOM 1571 O O . SER A 1 198 ? -38.756 -14.440 56.824 1.00 93.25 198 SER A O 1
ATOM 1573 N N . LEU A 1 199 ? -39.465 -12.371 57.264 1.00 92.56 199 LEU A N 1
ATOM 1574 C CA . LEU A 1 199 ? -39.139 -11.849 55.936 1.00 92.56 199 LEU A CA 1
ATOM 1575 C C . LEU A 1 199 ? -37.625 -11.761 55.742 1.00 92.56 199 LEU A C 1
ATOM 1577 O O . LEU A 1 199 ? -37.121 -12.104 54.676 1.00 92.56 199 LEU A O 1
ATOM 1581 N N . GLN A 1 200 ? -36.885 -11.371 56.780 1.00 92.00 200 GLN A N 1
ATOM 1582 C CA . GLN A 1 200 ? -35.428 -11.337 56.746 1.00 92.00 200 GLN A CA 1
ATOM 1583 C C . GLN A 1 200 ? -34.828 -12.735 56.545 1.00 92.00 200 GLN A C 1
ATOM 1585 O O . GLN A 1 200 ? -33.928 -12.895 55.721 1.00 92.00 200 GLN A O 1
ATOM 1590 N N . SER A 1 201 ? -35.349 -13.758 57.229 1.00 91.56 201 SER A N 1
ATOM 1591 C CA . SER A 1 201 ? -34.882 -15.140 57.049 1.00 91.56 201 SER A CA 1
ATOM 1592 C C . SER A 1 201 ? -35.243 -15.710 55.671 1.00 91.56 201 SER A C 1
ATOM 1594 O O . SER A 1 201 ? -34.430 -16.410 55.061 1.00 91.56 201 SER A O 1
ATOM 1596 N N . GLN A 1 202 ? -36.414 -15.361 55.126 1.00 94.31 202 GLN A N 1
ATOM 1597 C CA . GLN A 1 202 ? -36.796 -15.708 53.752 1.00 94.31 202 GLN A CA 1
ATOM 1598 C C . GLN A 1 202 ? -35.875 -15.043 52.725 1.00 94.31 202 GLN A C 1
ATOM 1600 O O . GLN A 1 202 ? -35.393 -15.715 51.814 1.00 94.31 202 GLN A O 1
ATOM 1605 N N . LEU A 1 203 ? -35.582 -13.748 52.885 1.00 92.56 203 LEU A N 1
ATOM 1606 C CA . LEU A 1 203 ? -34.658 -13.024 52.010 1.00 92.56 203 LEU A CA 1
ATOM 1607 C C . LEU A 1 203 ? -33.251 -13.617 52.057 1.00 92.56 203 LEU A C 1
ATOM 1609 O O . LEU A 1 203 ? -32.648 -13.815 51.005 1.00 92.56 203 LEU A O 1
ATOM 1613 N N . GLN A 1 204 ? -32.752 -13.949 53.247 1.00 93.56 204 GLN A N 1
ATOM 1614 C CA . GLN A 1 204 ? -31.451 -14.596 53.396 1.00 93.56 204 GLN A CA 1
ATOM 1615 C C . GLN A 1 204 ? -31.417 -15.954 52.676 1.00 93.56 204 GLN A C 1
ATOM 1617 O O . GLN A 1 204 ? -30.489 -16.230 51.920 1.00 93.56 204 GLN A O 1
ATOM 1622 N N . THR A 1 205 ? -32.469 -16.763 52.827 1.00 94.75 205 THR A N 1
ATOM 1623 C CA . THR A 1 205 ? -32.579 -18.064 52.145 1.00 94.75 205 THR A CA 1
ATOM 1624 C C . THR A 1 205 ? -32.601 -17.906 50.619 1.00 94.75 205 THR A C 1
ATOM 1626 O O . THR A 1 205 ? -31.937 -18.654 49.904 1.00 94.75 205 THR A O 1
ATOM 1629 N N . LEU A 1 206 ? -33.334 -16.916 50.098 1.00 93.69 206 LEU A N 1
ATOM 1630 C CA . LEU A 1 206 ? -33.385 -16.630 48.660 1.00 93.69 206 LEU A CA 1
ATOM 1631 C C . LEU A 1 206 ? -32.040 -16.129 48.119 1.00 93.69 206 LEU A C 1
ATOM 1633 O O . LEU A 1 206 ? -31.660 -16.476 46.999 1.00 93.69 206 LEU A O 1
ATOM 1637 N N . GLN A 1 207 ? -31.304 -15.341 48.904 1.00 91.25 207 GLN A N 1
ATOM 1638 C CA . GLN A 1 207 ? -29.955 -14.903 48.547 1.00 91.25 207 GLN A CA 1
ATOM 1639 C C . GLN A 1 207 ? -28.992 -16.091 48.458 1.00 91.25 207 GLN A C 1
ATOM 1641 O O . GLN A 1 207 ? -28.277 -16.204 47.465 1.00 91.25 207 GLN A O 1
ATOM 1646 N N . GLU A 1 208 ? -29.024 -17.005 49.430 1.00 94.06 208 GLU A N 1
ATOM 1647 C CA . GLU A 1 208 ? -28.211 -18.230 49.423 1.00 94.06 208 GLU A CA 1
ATOM 1648 C C . GLU A 1 208 ? -28.551 -19.155 48.240 1.00 94.06 208 GLU A C 1
ATOM 1650 O O . GLU A 1 208 ? -27.658 -19.711 47.603 1.00 94.06 208 GLU A O 1
ATOM 1655 N N . GLN A 1 209 ? -29.830 -19.283 47.877 1.00 94.81 209 GLN A N 1
ATOM 1656 C CA . GLN A 1 209 ? -30.230 -20.045 46.687 1.00 94.81 209 GLN A CA 1
ATOM 1657 C C . GLN A 1 209 ? -29.747 -19.389 45.391 1.00 94.81 209 GLN A C 1
ATOM 1659 O O . GLN A 1 209 ? -29.275 -20.069 44.482 1.00 94.81 209 GLN A O 1
ATOM 1664 N N . THR A 1 210 ? -29.838 -18.062 45.309 1.00 92.94 210 THR A N 1
ATOM 1665 C CA . THR A 1 210 ? -29.402 -17.316 44.124 1.00 92.94 210 THR A CA 1
ATOM 1666 C C . THR A 1 210 ? -27.897 -17.455 43.917 1.00 92.94 210 THR A C 1
ATOM 1668 O O . THR A 1 210 ? -27.459 -17.692 42.792 1.00 92.94 210 THR A O 1
ATOM 1671 N N . THR A 1 211 ? -27.098 -17.359 44.983 1.00 93.19 211 THR A N 1
ATOM 1672 C CA . THR A 1 211 ? -25.644 -17.554 44.889 1.00 93.19 211 THR A CA 1
ATOM 1673 C C . THR A 1 211 ? -25.295 -18.990 44.503 1.00 93.19 211 THR A C 1
ATOM 1675 O O . THR A 1 211 ? -24.415 -19.194 43.667 1.00 93.19 211 THR A O 1
ATOM 1678 N N . GLN A 1 212 ? -26.020 -19.983 45.029 1.00 95.56 212 GLN A N 1
ATOM 1679 C CA . GLN A 1 212 ? -25.815 -21.385 44.670 1.00 95.56 212 GLN A CA 1
ATOM 1680 C C . GLN A 1 212 ? -26.133 -21.671 43.192 1.00 95.56 212 GLN A C 1
ATOM 1682 O O . GLN A 1 212 ? -25.349 -22.341 42.520 1.00 95.56 212 GLN A O 1
ATOM 1687 N N . GLU A 1 213 ? -27.238 -21.146 42.657 1.00 92.00 213 GLU A N 1
ATOM 1688 C CA . GLU A 1 213 ? -27.591 -21.319 41.240 1.00 92.00 213 GLU A CA 1
ATOM 1689 C C . GLU A 1 213 ? -26.641 -20.554 40.308 1.00 92.00 213 GLU A C 1
ATOM 1691 O O . GLU A 1 213 ? -26.251 -21.080 39.265 1.00 92.00 213 GLU A O 1
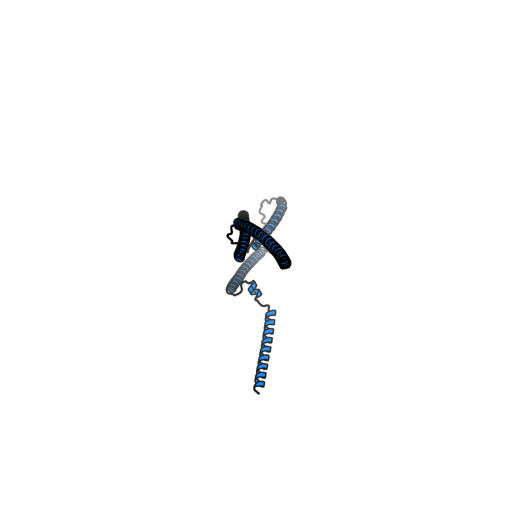ATOM 1696 N N . GLN A 1 214 ? -26.186 -19.358 40.698 1.00 92.94 214 GLN A N 1
ATOM 1697 C CA . GLN A 1 214 ? -25.146 -18.635 39.957 1.00 92.94 214 GLN A CA 1
ATOM 1698 C C . GLN A 1 214 ? -23.844 -19.437 39.888 1.00 92.94 214 GLN A C 1
ATOM 1700 O O . GLN A 1 214 ? -23.245 -19.545 38.817 1.00 92.94 214 GLN A O 1
ATOM 1705 N N . GLN A 1 215 ? -23.427 -20.043 41.003 1.00 93.62 215 GLN A N 1
ATOM 1706 C CA . GLN A 1 215 ? -22.240 -20.890 41.030 1.00 93.62 215 GLN A CA 1
ATOM 1707 C C . GLN A 1 215 ? -22.420 -22.136 40.153 1.00 93.62 215 GLN A C 1
ATOM 1709 O O . GLN A 1 215 ? -21.548 -22.449 39.344 1.00 93.62 215 GLN A O 1
ATOM 1714 N N . ARG A 1 216 ? -23.573 -22.805 40.243 1.00 95.06 216 ARG A N 1
ATOM 1715 C CA . ARG A 1 216 ? -23.890 -23.979 39.419 1.00 95.06 216 ARG A CA 1
ATOM 1716 C C . ARG A 1 216 ? -23.898 -23.655 37.923 1.00 95.06 216 ARG A C 1
ATOM 1718 O O . ARG A 1 216 ? -23.391 -24.441 37.123 1.00 95.06 216 ARG A O 1
ATOM 1725 N N . ALA A 1 217 ? -24.446 -22.503 37.539 1.00 93.25 217 ALA A N 1
ATOM 1726 C CA . ALA A 1 217 ? -24.432 -22.028 36.159 1.00 93.25 217 ALA A CA 1
ATOM 1727 C C . ALA A 1 217 ? -23.004 -21.722 35.682 1.00 93.25 217 ALA A C 1
ATOM 1729 O O . ALA A 1 217 ? -22.629 -22.137 34.587 1.00 93.25 217 ALA A O 1
ATOM 1730 N N . ALA A 1 218 ? -22.188 -21.063 36.510 1.00 92.75 218 ALA A N 1
ATOM 1731 C CA . ALA A 1 218 ? -20.790 -20.779 36.190 1.00 92.75 218 ALA A CA 1
ATOM 1732 C C . ALA A 1 218 ? -19.966 -22.065 36.006 1.00 92.75 218 ALA A C 1
ATOM 1734 O O . ALA A 1 218 ? -19.199 -22.174 35.050 1.00 92.75 218 ALA A O 1
ATOM 1735 N N . GLU A 1 219 ? -20.163 -23.066 36.868 1.00 94.19 219 GLU A N 1
ATOM 1736 C CA . GLU A 1 219 ? -19.534 -24.385 36.740 1.00 94.19 219 GLU A CA 1
ATOM 1737 C C . GLU A 1 219 ? -19.963 -25.097 35.446 1.00 94.19 219 GLU A C 1
ATOM 1739 O O . GLU A 1 219 ? -19.121 -25.666 34.748 1.00 94.19 219 GLU A O 1
ATOM 1744 N N . ALA A 1 220 ? -21.247 -25.023 35.077 1.00 92.19 220 ALA A N 1
ATOM 1745 C CA . ALA A 1 220 ? -21.755 -25.596 33.832 1.00 92.19 220 ALA A CA 1
ATOM 1746 C C . ALA A 1 220 ? -21.176 -24.906 32.584 1.00 92.19 220 ALA A C 1
ATOM 1748 O O . ALA A 1 220 ? -20.800 -25.592 31.632 1.00 92.19 220 ALA A O 1
ATOM 1749 N N . ILE A 1 221 ? -21.059 -23.573 32.597 1.00 89.44 221 ILE A N 1
ATOM 1750 C CA . ILE A 1 221 ? -20.437 -22.795 31.514 1.00 89.44 221 ILE A CA 1
ATOM 1751 C C . ILE A 1 221 ? -18.955 -23.155 31.394 1.00 89.44 221 ILE A C 1
ATOM 1753 O O . ILE A 1 221 ? -18.501 -23.507 30.311 1.00 89.44 221 ILE A O 1
ATOM 1757 N N . ALA A 1 222 ? -18.215 -23.176 32.506 1.00 91.31 222 ALA A N 1
ATOM 1758 C CA . ALA A 1 222 ? -16.802 -23.544 32.498 1.00 91.31 222 ALA A CA 1
ATOM 1759 C C . ALA A 1 222 ? -16.580 -24.978 31.988 1.00 91.31 222 ALA A C 1
ATOM 1761 O O . ALA A 1 222 ? -15.646 -25.235 31.224 1.00 91.31 222 ALA A O 1
ATOM 1762 N N . HIS A 1 223 ? -17.451 -25.915 32.376 1.00 92.19 223 HIS A N 1
ATOM 1763 C CA . HIS A 1 223 ? -17.421 -27.282 31.864 1.00 92.19 223 HIS A CA 1
ATOM 1764 C C . HIS A 1 223 ? -17.719 -27.333 30.358 1.00 92.19 223 HIS A C 1
ATOM 1766 O O . HIS A 1 223 ? -17.046 -28.057 29.622 1.00 92.19 223 HIS A O 1
ATOM 1772 N N . PHE A 1 224 ? -18.704 -26.565 29.882 1.00 90.19 224 PHE A N 1
ATOM 1773 C CA . PHE A 1 224 ? -19.022 -26.459 28.459 1.00 90.19 224 PHE A CA 1
ATOM 1774 C C . PHE A 1 224 ? -17.854 -25.872 27.658 1.00 90.19 224 PHE A C 1
ATOM 1776 O O . PHE A 1 224 ? -17.448 -26.472 26.667 1.00 90.19 224 PHE A O 1
ATOM 1783 N N . ASP A 1 225 ? -17.248 -24.778 28.115 1.00 88.25 225 ASP A N 1
ATOM 1784 C CA . ASP A 1 225 ? -16.105 -24.145 27.449 1.00 88.25 225 ASP A CA 1
ATOM 1785 C C . ASP A 1 225 ? -14.881 -25.068 27.410 1.00 88.25 225 ASP A C 1
ATOM 1787 O O . ASP A 1 225 ? -14.161 -25.131 26.410 1.00 88.25 225 ASP A O 1
ATOM 1791 N N . ALA A 1 226 ? -14.646 -25.832 28.481 1.00 89.31 226 ALA A N 1
ATOM 1792 C CA . ALA A 1 226 ? -13.599 -26.849 28.509 1.00 89.31 226 ALA A CA 1
ATOM 1793 C C . ALA A 1 226 ? -13.873 -27.983 27.506 1.00 89.31 226 ALA A C 1
ATOM 1795 O O . ALA A 1 226 ? -12.952 -28.439 26.824 1.00 89.31 226 ALA A O 1
ATOM 1796 N N . ALA A 1 227 ? -15.127 -28.425 27.382 1.00 88.75 227 ALA A N 1
ATOM 1797 C CA . ALA A 1 227 ? -15.528 -29.409 26.380 1.00 88.75 227 ALA A CA 1
ATOM 1798 C C . ALA A 1 227 ? -15.411 -28.850 24.951 1.00 88.75 227 ALA A C 1
ATOM 1800 O O . ALA A 1 227 ? -14.947 -29.561 24.061 1.00 88.75 227 ALA A O 1
ATOM 1801 N N . LEU A 1 228 ? -15.750 -27.573 24.742 1.00 88.75 228 LEU A N 1
ATOM 1802 C CA . LEU A 1 228 ? -15.645 -26.886 23.455 1.00 88.75 228 LEU A CA 1
ATOM 1803 C C . LEU A 1 228 ? -14.185 -26.792 22.985 1.00 88.75 228 LEU A C 1
ATOM 1805 O O . LEU A 1 228 ? -13.906 -27.080 21.827 1.00 88.75 228 LEU A O 1
ATOM 1809 N N . LYS A 1 229 ? -13.234 -26.499 23.884 1.00 86.69 229 LYS A N 1
ATOM 1810 C CA . LYS A 1 229 ? -11.790 -26.485 23.563 1.00 86.69 229 LYS A CA 1
ATOM 1811 C C . LYS A 1 229 ? -11.239 -27.844 23.124 1.00 86.69 229 LYS A C 1
ATOM 1813 O O . LYS A 1 229 ? -10.272 -27.892 22.372 1.00 86.69 229 LYS A O 1
ATOM 1818 N N . ASN A 1 230 ? -11.827 -28.938 23.607 1.00 86.06 230 ASN A N 1
ATOM 1819 C CA . ASN A 1 230 ? -11.456 -30.303 23.214 1.00 86.06 230 ASN A CA 1
ATOM 1820 C C . ASN A 1 230 ? -12.235 -30.803 21.985 1.00 86.06 230 ASN A C 1
ATOM 1822 O O . ASN A 1 230 ? -12.058 -31.944 21.557 1.00 86.06 230 ASN A O 1
ATOM 1826 N N . SER A 1 231 ? -13.123 -29.975 21.444 1.00 84.69 231 SER A N 1
ATOM 1827 C CA . SER A 1 231 ? -14.023 -30.292 20.345 1.00 84.69 231 SER A CA 1
ATOM 1828 C C . SER A 1 231 ? -13.529 -29.642 19.041 1.00 84.69 231 SER A C 1
ATOM 1830 O O . SER A 1 231 ? -12.804 -28.652 19.082 1.00 84.69 231 SER A O 1
ATOM 1832 N N . PRO A 1 232 ? -13.907 -30.169 17.861 1.00 83.50 232 PRO A N 1
ATOM 1833 C CA . PRO A 1 232 ? -13.518 -29.610 16.562 1.00 83.50 232 PRO A CA 1
ATOM 1834 C C . PRO A 1 232 ? -14.253 -28.310 16.173 1.00 83.50 232 PRO A C 1
ATOM 1836 O O . PRO A 1 232 ? -14.123 -27.867 15.035 1.00 83.50 232 PRO A O 1
ATOM 1839 N N . PHE A 1 233 ? -15.066 -27.727 17.058 1.00 82.56 233 PHE A N 1
ATOM 1840 C CA . PHE A 1 233 ? -15.827 -26.507 16.774 1.00 82.56 233 PHE A CA 1
ATOM 1841 C C . PHE A 1 233 ? -15.092 -25.270 17.298 1.00 82.56 233 PHE A C 1
ATOM 1843 O O . PHE A 1 233 ? -14.831 -25.170 18.492 1.00 82.56 233 PHE A O 1
ATOM 1850 N N . ASP A 1 234 ? -14.841 -24.299 16.416 1.00 78.25 234 ASP A N 1
ATOM 1851 C CA . ASP A 1 234 ? -14.078 -23.081 16.737 1.00 78.25 234 ASP A CA 1
ATOM 1852 C C . ASP A 1 234 ? -14.826 -22.084 17.642 1.00 78.25 234 ASP A C 1
ATOM 1854 O O . ASP A 1 234 ? -14.225 -21.168 18.200 1.00 78.25 234 ASP A O 1
ATOM 1858 N N . SER A 1 235 ? -16.149 -22.218 17.779 1.00 81.38 235 SER A N 1
ATOM 1859 C CA . SER A 1 235 ? -16.955 -21.358 18.650 1.00 81.38 235 SER A CA 1
ATOM 1860 C C . SER A 1 235 ? -18.265 -22.024 19.074 1.00 81.38 235 SER A C 1
ATOM 1862 O O . SER A 1 235 ? -18.760 -22.939 18.406 1.00 81.38 235 SER A O 1
ATOM 1864 N N . GLN A 1 236 ? -18.874 -21.517 20.151 1.00 81.62 236 GLN A N 1
ATOM 1865 C CA . GLN A 1 236 ? -20.215 -21.924 20.583 1.00 81.62 236 GLN A CA 1
ATOM 1866 C C .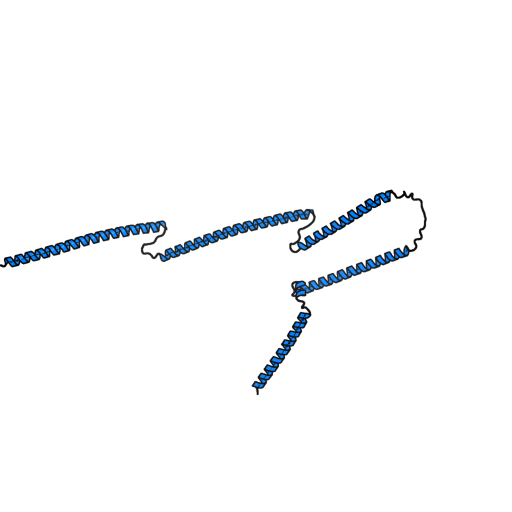 GLN A 1 236 ? -21.254 -21.706 19.471 1.00 81.62 236 GLN A C 1
ATOM 1868 O O . GLN A 1 236 ? -22.135 -22.541 19.285 1.00 81.62 236 GLN A O 1
ATOM 1873 N N . ALA A 1 237 ? -21.131 -20.624 18.696 1.00 80.69 237 ALA A N 1
ATOM 1874 C CA . ALA A 1 237 ? -22.017 -20.351 17.568 1.00 80.69 237 ALA A CA 1
ATOM 1875 C C . ALA A 1 237 ? -21.869 -21.406 16.459 1.00 80.69 237 ALA A C 1
ATOM 1877 O O . ALA A 1 237 ? -22.869 -21.852 15.906 1.00 80.69 237 ALA A O 1
ATOM 1878 N N . THR A 1 238 ? -20.643 -21.863 16.183 1.00 79.38 238 THR A N 1
ATOM 1879 C CA . THR A 1 238 ? -20.378 -22.939 15.216 1.00 79.38 238 THR A CA 1
ATOM 1880 C C . THR A 1 238 ? -20.937 -24.277 15.701 1.00 79.38 238 THR A C 1
ATOM 1882 O O . THR A 1 238 ? -21.507 -25.019 14.908 1.00 79.38 238 THR A O 1
ATOM 1885 N N . PHE A 1 239 ? -20.832 -24.569 17.003 1.00 82.56 239 PHE A N 1
ATOM 1886 C CA . PHE A 1 239 ? -21.433 -25.759 17.613 1.00 82.56 239 PHE A CA 1
ATOM 1887 C C . PHE A 1 239 ? -22.966 -25.739 17.519 1.00 82.56 239 PHE A C 1
ATOM 1889 O O . PHE A 1 239 ? -23.567 -26.721 17.094 1.00 82.56 239 PHE A O 1
ATOM 1896 N N . LEU A 1 240 ? -23.601 -24.611 17.856 1.00 79.44 240 LEU A N 1
ATOM 1897 C CA . LEU A 1 240 ? -25.056 -24.462 17.762 1.00 79.44 240 LEU A CA 1
ATOM 1898 C C . LEU A 1 240 ? -25.553 -24.471 16.311 1.00 79.44 240 LEU A C 1
ATOM 1900 O O . LEU A 1 240 ? -26.613 -25.020 16.047 1.00 79.44 240 LEU A O 1
ATOM 1904 N N . ALA A 1 241 ? -24.785 -23.926 15.365 1.00 76.19 241 ALA A N 1
ATOM 1905 C CA . ALA A 1 241 ? -25.105 -23.998 13.939 1.00 76.19 241 ALA A CA 1
ATOM 1906 C C . ALA A 1 241 ? -24.919 -25.409 13.353 1.00 76.19 241 ALA A C 1
ATOM 1908 O O . ALA A 1 241 ? -25.563 -25.757 12.366 1.00 76.19 241 ALA A O 1
ATOM 1909 N N . ALA A 1 242 ? -24.034 -26.218 13.944 1.00 74.19 242 ALA A N 1
ATOM 1910 C CA . ALA A 1 242 ? -23.846 -27.619 13.582 1.00 74.19 242 ALA A CA 1
ATOM 1911 C C . ALA A 1 242 ? -24.885 -28.549 14.225 1.00 74.19 242 ALA A C 1
ATOM 1913 O O . ALA A 1 242 ? -25.016 -29.700 13.803 1.00 74.19 242 ALA A O 1
ATOM 1914 N N . LEU A 1 243 ? -25.619 -28.071 15.233 1.00 78.75 243 LEU A N 1
ATOM 1915 C CA . LEU A 1 243 ? -26.749 -28.789 15.796 1.00 78.75 243 LEU A CA 1
ATOM 1916 C C . LEU A 1 243 ? -27.867 -28.796 14.746 1.00 78.75 243 LEU A C 1
ATOM 1918 O O . LEU A 1 243 ? -28.553 -27.795 14.550 1.00 78.75 243 LEU A O 1
ATOM 1922 N N . LEU A 1 244 ? -28.007 -29.914 14.030 1.00 74.50 244 LEU A N 1
ATOM 1923 C CA . LEU A 1 244 ? -29.085 -30.068 13.060 1.00 74.50 244 LEU A CA 1
ATOM 1924 C C . LEU A 1 244 ? -30.432 -29.935 13.774 1.00 74.50 244 LEU A C 1
ATOM 1926 O O . LEU A 1 244 ? -30.677 -30.556 14.809 1.00 74.50 244 LEU A O 1
ATOM 1930 N N . ASP A 1 245 ? -31.301 -29.124 13.190 1.00 78.88 245 ASP A N 1
ATOM 1931 C CA . ASP A 1 245 ? -32.695 -29.017 13.569 1.00 78.88 245 ASP A CA 1
ATOM 1932 C C . ASP A 1 245 ? -33.411 -30.360 13.374 1.00 78.88 245 ASP A C 1
ATOM 1934 O O . ASP A 1 245 ? -33.140 -31.128 12.449 1.00 78.88 245 ASP A O 1
ATOM 1938 N N . GLU A 1 246 ? -34.359 -30.653 14.260 1.00 77.06 246 GLU A N 1
ATOM 1939 C CA . GLU A 1 246 ? -35.088 -31.928 14.284 1.00 77.06 246 GLU A CA 1
ATOM 1940 C C . GLU A 1 246 ? -35.802 -32.217 12.942 1.00 77.06 246 GLU A C 1
ATOM 1942 O O . GLU A 1 246 ? -35.945 -33.366 12.512 1.00 77.06 246 GLU A O 1
ATOM 1947 N N . GLU A 1 247 ? -3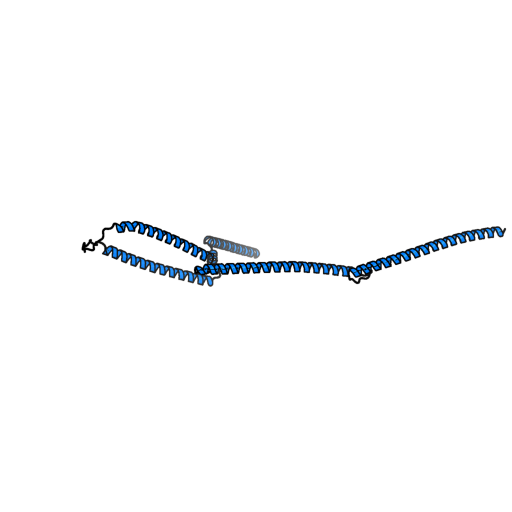6.163 -31.165 12.203 1.00 76.38 247 GLU A N 1
ATOM 1948 C CA . GLU A 1 247 ? -36.729 -31.262 10.859 1.00 76.38 247 GLU A CA 1
ATOM 1949 C C . GLU A 1 247 ? -35.707 -31.744 9.810 1.00 76.38 247 GLU A C 1
ATOM 1951 O O . GLU A 1 247 ? -36.030 -32.596 8.973 1.00 76.38 247 GLU A O 1
ATOM 1956 N N . THR A 1 248 ? -34.451 -31.282 9.853 1.00 76.50 248 THR A N 1
ATOM 1957 C CA . THR A 1 248 ? -33.422 -31.767 8.919 1.00 76.50 248 THR A CA 1
ATOM 1958 C C . THR A 1 248 ? -32.946 -33.173 9.257 1.00 76.50 248 THR A C 1
ATOM 1960 O O . THR A 1 248 ? -32.732 -33.958 8.327 1.00 76.50 248 THR A O 1
ATOM 1963 N N . VAL A 1 249 ? -32.866 -33.534 10.542 1.00 81.56 249 VAL A N 1
ATOM 1964 C CA . VAL A 1 249 ? -32.551 -34.906 10.981 1.00 81.56 249 VAL A CA 1
ATOM 1965 C C . VAL A 1 249 ? -33.595 -35.888 10.453 1.00 81.56 249 VAL A C 1
ATOM 1967 O O . VAL A 1 249 ? -33.253 -36.838 9.747 1.00 81.56 249 VAL A O 1
ATOM 1970 N N . THR A 1 250 ? -34.882 -35.618 10.681 1.00 83.88 250 THR A N 1
ATOM 1971 C CA . THR A 1 250 ? -35.965 -36.501 10.210 1.00 83.88 250 THR A CA 1
ATOM 1972 C C . THR A 1 250 ? -36.044 -36.581 8.680 1.00 83.88 250 THR A C 1
ATOM 1974 O O . THR A 1 250 ? -36.389 -37.627 8.118 1.00 83.88 250 THR A O 1
ATOM 1977 N N . ARG A 1 251 ? -35.693 -35.503 7.962 1.00 85.12 251 ARG A N 1
ATOM 1978 C CA . ARG A 1 251 ? -35.593 -35.521 6.494 1.00 85.12 251 ARG A CA 1
ATOM 1979 C C . ARG A 1 251 ? -34.437 -36.397 6.010 1.00 85.12 251 ARG A C 1
ATOM 1981 O O . ARG A 1 251 ? -34.620 -37.151 5.052 1.00 85.12 251 ARG A O 1
ATOM 1988 N N . LEU A 1 252 ? -33.271 -36.300 6.648 1.00 85.38 252 LEU A N 1
ATOM 1989 C CA . LEU A 1 252 ? -32.099 -37.112 6.317 1.00 85.38 252 LEU A CA 1
ATOM 1990 C C . LEU A 1 252 ? -32.345 -38.596 6.605 1.00 85.38 252 LEU A C 1
ATOM 1992 O O . LEU A 1 252 ? -32.032 -39.425 5.755 1.00 85.38 252 LEU A O 1
ATOM 1996 N N . GLU A 1 253 ? -32.997 -38.937 7.717 1.00 89.44 253 GLU A N 1
ATOM 1997 C CA . GLU A 1 253 ? -33.392 -40.319 8.027 1.00 89.44 253 GLU A CA 1
ATOM 1998 C C . GLU A 1 253 ? -34.331 -40.904 6.961 1.00 89.44 253 GLU A C 1
ATOM 2000 O O . GLU A 1 253 ? -34.127 -42.023 6.484 1.00 89.44 253 GLU A O 1
ATOM 2005 N N . LYS A 1 254 ? -35.329 -40.134 6.504 1.00 88.62 254 LYS A N 1
ATOM 2006 C CA . LYS A 1 254 ? -36.213 -40.563 5.403 1.00 88.62 254 LYS A CA 1
ATOM 2007 C C . LYS A 1 254 ? -35.453 -40.766 4.092 1.00 88.62 254 LYS A C 1
ATOM 2009 O O . LYS A 1 254 ? -35.737 -41.714 3.354 1.00 88.62 254 LYS A O 1
ATOM 2014 N N . GLN A 1 255 ? -34.501 -39.885 3.781 1.00 88.94 255 GLN A N 1
ATOM 2015 C CA . GLN A 1 255 ? -33.657 -40.028 2.593 1.00 88.94 255 GLN A CA 1
ATOM 2016 C C . GLN A 1 255 ? -32.752 -41.259 2.689 1.00 88.94 255 GLN A C 1
ATOM 2018 O O . GLN A 1 255 ? -32.656 -42.004 1.714 1.00 88.94 255 GLN A O 1
ATOM 2023 N N . GLN A 1 256 ? -32.165 -41.525 3.857 1.00 92.12 256 GLN A N 1
ATOM 2024 C CA . GLN A 1 256 ? -31.379 -42.731 4.105 1.00 92.12 256 GLN A CA 1
ATOM 2025 C C . GLN A 1 256 ? -32.219 -43.994 3.888 1.00 92.12 256 GLN A C 1
ATOM 2027 O O . GLN A 1 256 ? -31.825 -44.851 3.098 1.00 92.12 256 GLN A O 1
ATOM 2032 N N . GLN A 1 257 ? -33.403 -44.085 4.505 1.00 91.69 257 GLN A N 1
ATOM 2033 C CA . GLN A 1 257 ? -34.302 -45.235 4.332 1.00 91.69 257 GLN A CA 1
ATOM 2034 C C . GLN A 1 257 ? -34.694 -45.441 2.861 1.00 91.69 257 GLN A C 1
ATOM 2036 O O . GLN A 1 257 ? -34.736 -46.569 2.365 1.00 91.69 257 GLN A O 1
ATOM 2041 N N . THR A 1 258 ? -34.936 -44.349 2.130 1.00 92.06 258 THR A N 1
ATOM 2042 C CA . THR A 1 258 ? -35.251 -44.406 0.696 1.00 92.06 258 THR A CA 1
ATOM 2043 C C . THR A 1 258 ? -34.070 -44.954 -0.107 1.00 92.06 258 THR A C 1
ATOM 2045 O O . THR A 1 258 ? -34.253 -45.866 -0.915 1.00 92.06 258 THR A O 1
ATOM 2048 N N . LEU A 1 259 ? -32.855 -44.454 0.127 1.00 91.38 259 LEU A N 1
ATOM 2049 C CA . LEU A 1 259 ? -31.651 -44.921 -0.565 1.00 91.38 259 LEU A CA 1
ATOM 2050 C C . LEU A 1 259 ? -31.328 -46.382 -0.238 1.00 91.38 259 LEU A C 1
ATOM 2052 O O . LEU A 1 259 ? -30.987 -47.146 -1.139 1.00 91.38 259 LEU A O 1
ATOM 2056 N N . GLU A 1 260 ? -31.491 -46.804 1.016 1.00 93.50 260 GLU A N 1
ATOM 2057 C CA . GLU A 1 260 ? -31.329 -48.205 1.413 1.00 93.50 260 GLU A CA 1
ATOM 2058 C C . GLU A 1 260 ? -32.324 -49.114 0.683 1.00 93.50 260 GLU A C 1
ATOM 2060 O O . GLU A 1 260 ? -31.928 -50.162 0.164 1.00 93.50 260 GLU A O 1
ATOM 2065 N N . SER A 1 261 ? -33.587 -48.692 0.553 1.00 90.50 261 SER A N 1
ATOM 2066 C CA . SER A 1 261 ? -34.597 -49.447 -0.199 1.00 90.50 261 SER A CA 1
ATOM 2067 C C . SER A 1 261 ? -34.250 -49.568 -1.692 1.00 90.50 261 SER A C 1
ATOM 2069 O O . SER A 1 261 ? -34.330 -50.658 -2.262 1.00 90.50 261 SER A O 1
ATOM 2071 N N . GLN A 1 262 ? -33.768 -48.485 -2.315 1.00 89.75 262 GLN A N 1
ATOM 2072 C CA . GLN A 1 262 ? -33.339 -48.480 -3.717 1.00 89.75 262 GLN A CA 1
ATOM 2073 C C . GLN A 1 262 ? -32.109 -49.363 -3.936 1.00 89.75 262 GLN A C 1
ATOM 2075 O O . GLN A 1 262 ? -32.036 -50.092 -4.925 1.00 89.75 262 GLN A O 1
ATOM 2080 N N . LEU A 1 263 ? -31.156 -49.346 -3.002 1.00 91.06 263 LEU A N 1
ATOM 2081 C CA . LEU A 1 263 ? -29.959 -50.179 -3.060 1.00 91.06 263 LEU A CA 1
ATOM 2082 C C . LEU A 1 263 ? -30.319 -51.664 -2.925 1.00 91.06 263 LEU A C 1
ATOM 2084 O O . LEU A 1 263 ? -29.801 -52.490 -3.679 1.00 91.06 263 LEU A O 1
ATOM 2088 N N . GLN A 1 264 ? -31.237 -52.018 -2.020 1.00 89.88 264 GLN A N 1
ATOM 2089 C CA . GLN A 1 264 ? -31.749 -53.387 -1.917 1.00 89.88 264 GLN A CA 1
ATOM 2090 C C . GLN A 1 264 ? -32.471 -53.827 -3.197 1.00 89.88 264 GLN A C 1
ATOM 2092 O O . GLN A 1 264 ? -32.231 -54.936 -3.676 1.00 89.88 264 GLN A O 1
ATOM 2097 N N . GLN A 1 265 ? -33.284 -52.955 -3.799 1.00 89.12 265 GLN A N 1
ATOM 2098 C CA . GLN A 1 265 ? -33.961 -53.241 -5.064 1.00 89.12 265 GLN A CA 1
ATOM 2099 C C . GLN A 1 265 ? -32.965 -53.424 -6.219 1.00 89.12 265 GLN A C 1
ATOM 2101 O O . GLN A 1 265 ? -33.078 -54.384 -6.978 1.00 89.12 265 GLN A O 1
ATOM 2106 N N . ALA A 1 266 ? -31.952 -52.560 -6.329 1.00 86.50 266 ALA A N 1
ATOM 2107 C CA . ALA A 1 266 ? -30.896 -52.681 -7.332 1.00 86.50 266 ALA A CA 1
ATOM 2108 C C . ALA A 1 266 ? -30.090 -53.978 -7.159 1.00 86.50 266 ALA A C 1
ATOM 2110 O O . ALA A 1 266 ? -29.819 -54.670 -8.140 1.00 86.50 266 ALA A O 1
ATOM 2111 N N . LYS A 1 267 ? -29.767 -54.359 -5.914 1.00 88.75 267 LYS A N 1
ATOM 2112 C CA . LYS A 1 267 ? -29.128 -55.648 -5.611 1.00 88.75 267 LYS A CA 1
ATOM 2113 C C . LYS A 1 267 ? -30.007 -56.824 -6.026 1.00 88.75 267 LYS A C 1
ATOM 2115 O O . LYS A 1 267 ? -29.505 -57.735 -6.678 1.00 88.75 267 LYS A O 1
ATOM 2120 N N . ALA A 1 268 ? -31.301 -56.792 -5.713 1.00 87.69 268 ALA A N 1
ATOM 2121 C CA . ALA A 1 268 ? -32.240 -57.839 -6.107 1.00 87.69 268 ALA A CA 1
ATOM 2122 C C . ALA A 1 268 ? -32.346 -57.967 -7.636 1.00 87.69 268 ALA A C 1
ATOM 2124 O O . ALA A 1 268 ? -32.261 -59.073 -8.161 1.00 87.69 268 ALA A O 1
ATOM 2125 N N . LEU A 1 269 ? -32.437 -56.844 -8.356 1.00 86.56 269 LEU A N 1
ATOM 2126 C CA . LEU A 1 269 ? -32.454 -56.823 -9.822 1.00 86.56 269 LEU A CA 1
ATOM 2127 C C . LEU A 1 269 ? -31.137 -57.329 -10.424 1.00 86.56 269 LEU A C 1
ATOM 2129 O O . LEU A 1 269 ? -31.169 -58.073 -11.400 1.00 86.56 269 LEU A O 1
ATOM 2133 N N . SER A 1 270 ? -29.987 -56.986 -9.831 1.00 85.00 270 SER A N 1
ATOM 2134 C CA . SER A 1 270 ? -28.687 -57.517 -10.268 1.00 85.00 270 SER A CA 1
ATOM 2135 C C . SER A 1 270 ? -28.539 -59.017 -10.007 1.00 85.00 270 SER A C 1
ATOM 2137 O O . SER A 1 270 ? -27.959 -59.731 -10.819 1.00 85.00 270 SER A O 1
ATOM 2139 N N . ALA A 1 271 ? -29.090 -59.517 -8.898 1.00 82.56 271 ALA A N 1
ATOM 2140 C CA . ALA A 1 271 ? -29.098 -60.941 -8.601 1.00 82.56 271 ALA A CA 1
ATOM 2141 C C . ALA A 1 271 ? -30.018 -61.684 -9.579 1.00 82.56 271 ALA A C 1
ATOM 2143 O O . ALA A 1 271 ? -29.654 -62.738 -10.087 1.00 82.56 271 ALA A O 1
ATOM 2144 N N . GLN A 1 272 ? -31.173 -61.101 -9.906 1.00 81.44 272 GLN A N 1
ATOM 2145 C CA . GLN A 1 272 ? -32.117 -61.663 -10.866 1.00 81.44 272 GLN A CA 1
ATOM 2146 C C . GLN A 1 272 ? -31.557 -61.686 -12.295 1.00 81.44 272 GLN A C 1
ATOM 2148 O O . GLN A 1 272 ? -31.738 -62.679 -12.996 1.00 81.44 272 GLN A O 1
ATOM 2153 N N . SER A 1 273 ? -30.854 -60.635 -12.731 1.00 78.06 273 SER A N 1
ATOM 2154 C CA . SER A 1 273 ? -30.195 -60.634 -14.041 1.00 78.06 273 SER A CA 1
ATOM 2155 C C . SER A 1 273 ? -29.031 -61.623 -14.095 1.00 78.06 273 SER A C 1
ATOM 2157 O O . SER A 1 273 ? -28.903 -62.337 -15.084 1.00 78.06 273 SER A O 1
ATOM 2159 N N . ALA A 1 274 ? -28.231 -61.732 -13.028 1.00 77.06 274 ALA A N 1
ATOM 2160 C CA . ALA A 1 274 ? -27.179 -62.743 -12.926 1.00 77.06 274 ALA A CA 1
ATOM 2161 C C . ALA A 1 274 ? -27.741 -64.176 -12.966 1.00 77.06 274 ALA A C 1
ATOM 2163 O O . ALA A 1 274 ? -27.149 -65.039 -13.607 1.00 77.06 274 ALA A O 1
ATOM 2164 N N . GLN A 1 275 ? -28.898 -64.417 -12.341 1.00 76.12 275 GLN A N 1
ATOM 2165 C CA . GLN A 1 275 ? -29.596 -65.704 -12.393 1.00 76.12 275 GLN A CA 1
ATOM 2166 C C . GLN A 1 275 ? -30.102 -66.014 -13.813 1.00 76.12 275 GLN A C 1
ATOM 2168 O O . GLN A 1 275 ? -29.867 -67.103 -14.317 1.00 76.12 275 GLN A O 1
ATOM 2173 N N . ALA A 1 276 ? -30.718 -65.039 -14.492 1.00 71.44 276 ALA A N 1
ATOM 2174 C CA . ALA A 1 276 ? -31.233 -65.196 -15.857 1.00 71.44 276 ALA A CA 1
ATOM 2175 C C . ALA A 1 276 ? -30.140 -65.338 -16.936 1.00 71.44 276 ALA A C 1
ATOM 2177 O O . ALA A 1 276 ? -30.442 -65.718 -18.060 1.00 71.44 276 ALA A O 1
ATOM 2178 N N . LEU A 1 277 ? -28.889 -64.990 -16.618 1.00 69.81 277 LEU A N 1
ATOM 2179 C CA . LEU A 1 277 ? -27.710 -65.215 -17.463 1.00 69.81 277 LEU A CA 1
ATOM 2180 C C . LEU A 1 277 ? -27.032 -66.571 -17.192 1.00 69.81 277 LEU A C 1
ATOM 2182 O O . LEU A 1 277 ? -26.165 -66.973 -17.967 1.00 69.81 277 LEU A O 1
ATOM 2186 N N . ALA A 1 278 ? -27.372 -67.231 -16.081 1.00 63.97 278 ALA A N 1
ATOM 2187 C CA . ALA A 1 278 ? -26.840 -68.535 -15.689 1.00 63.97 278 ALA A CA 1
ATOM 2188 C C . ALA A 1 278 ? -27.752 -69.714 -16.094 1.00 63.97 278 ALA A C 1
ATOM 2190 O O . ALA A 1 278 ? -27.270 -70.848 -16.105 1.00 63.97 278 ALA A O 1
ATOM 2191 N N . ASP A 1 279 ? -29.017 -69.435 -16.431 1.00 50.72 279 ASP A N 1
ATOM 2192 C CA . ASP A 1 279 ? -29.991 -70.353 -17.050 1.00 50.72 279 ASP A CA 1
ATOM 2193 C C . ASP A 1 279 ? -29.948 -70.270 -18.590 1.00 50.72 279 ASP A C 1
ATOM 2195 O O . ASP A 1 279 ? -30.121 -71.326 -19.245 1.00 50.72 279 ASP A O 1
#

Organism: Salmonella enteritidis (NCBI:txid149539)

Secondary structure (DSSP, 8-state):
-HHHHHHHHHHHHHHHHHHHHHHHHHHHHHHHHHHHHHHHHHHHHHHHHHHHHHHHHHHT----TTS-SHHHHHHHHHHHHHHHHHHHHHHHHHHHHHHHHHHHHHHHHHHHHHHHHHHHHHTTT--PPPGGGHHHHHHHHHHHHHHHHHHHHHHHHHHHHHHHHHHHHHTS--------------TTHHHHHHHHHHHHHHHHHHHHHHHHHHHHHHHHHHHHHHHHHTSS-SSHHHHHHHS--HHHHHHHHHHHHHHHHHHHHHHHHHHHHHHHTT-

Radius of gyration: 61.58 Å; chains: 1; bounding box: 96×95×200 Å